Protein AF-A0A8B7B8D6-F1 (afdb_monomer_lite)

Radius of gyration: 48.82 Å; chains: 1; bounding box: 87×39×134 Å

Structure (mmCIF, N/CA/C/O backbone):
data_AF-A0A8B7B8D6-F1
#
_entry.id   AF-A0A8B7B8D6-F1
#
loop_
_atom_site.group_PDB
_atom_site.id
_atom_site.type_symbol
_atom_site.label_atom_id
_atom_site.label_alt_id
_atom_site.label_comp_id
_atom_site.label_asym_id
_atom_site.label_entity_id
_atom_site.label_seq_id
_atom_site.pdbx_PDB_ins_code
_atom_site.Cartn_x
_atom_site.Cartn_y
_atom_site.Cartn_z
_atom_site.occupancy
_atom_site.B_iso_or_equiv
_atom_site.auth_seq_id
_atom_site.auth_comp_id
_atom_site.auth_asym_id
_atom_site.auth_atom_id
_atom_site.pdbx_PDB_model_num
ATOM 1 N N . MET A 1 1 ? -42.929 -0.970 99.838 1.00 72.12 1 MET A N 1
ATOM 2 C CA . MET A 1 1 ? -42.298 -0.016 98.894 1.00 72.12 1 MET A CA 1
ATOM 3 C C . MET A 1 1 ? -41.435 -0.711 97.835 1.00 72.12 1 MET A C 1
ATOM 5 O O . MET A 1 1 ? -41.705 -0.493 96.666 1.00 72.12 1 MET A O 1
ATOM 9 N N . VAL A 1 2 ? -40.500 -1.607 98.189 1.00 82.38 2 VAL A N 1
ATOM 10 C CA . VAL A 1 2 ? -39.576 -2.279 97.233 1.00 82.38 2 VAL A CA 1
ATOM 11 C C . VAL A 1 2 ? -40.267 -3.129 96.143 1.00 82.38 2 VAL A C 1
ATOM 13 O O . VAL A 1 2 ? -39.827 -3.153 94.998 1.00 82.38 2 VAL A O 1
ATOM 16 N N . SER A 1 3 ? -41.376 -3.803 96.463 1.00 85.75 3 SER A N 1
ATOM 17 C CA . SER A 1 3 ? -42.115 -4.638 95.495 1.00 85.75 3 SER A CA 1
ATOM 18 C C . SER A 1 3 ? -42.802 -3.820 94.387 1.00 85.75 3 SER A C 1
ATOM 20 O O . SER A 1 3 ? -42.767 -4.208 93.223 1.00 85.75 3 SER A O 1
ATOM 22 N N . VAL A 1 4 ? -43.354 -2.648 94.720 1.00 88.50 4 VAL A N 1
ATOM 23 C CA . VAL A 1 4 ? -44.045 -1.771 93.756 1.00 88.50 4 VAL A CA 1
ATOM 24 C C . VAL A 1 4 ? -43.051 -1.150 92.774 1.00 88.50 4 VAL A C 1
ATOM 26 O O . VAL A 1 4 ? -43.316 -1.095 91.578 1.00 88.50 4 VAL A O 1
ATOM 29 N N . THR A 1 5 ? -41.873 -0.744 93.251 1.00 88.00 5 THR A N 1
ATOM 30 C CA . THR A 1 5 ? -40.804 -0.221 92.388 1.00 88.00 5 THR A CA 1
ATOM 31 C C . THR A 1 5 ? -40.261 -1.285 91.434 1.00 88.00 5 THR A C 1
ATOM 33 O O . THR A 1 5 ? -39.981 -0.978 90.282 1.00 88.00 5 THR A O 1
ATOM 36 N N . LEU A 1 6 ? -40.174 -2.546 91.871 1.00 90.81 6 LEU A N 1
ATOM 37 C CA . LEU A 1 6 ? -39.782 -3.678 91.023 1.00 90.81 6 LEU A CA 1
ATOM 38 C C . LEU A 1 6 ? -40.797 -3.930 89.900 1.00 90.81 6 LEU A C 1
ATOM 40 O O . LEU A 1 6 ? -40.404 -4.067 88.745 1.00 90.81 6 LEU A O 1
ATOM 44 N N . LEU A 1 7 ? -42.095 -3.924 90.219 1.00 91.56 7 LEU A N 1
ATOM 45 C CA . LEU A 1 7 ? -43.162 -4.082 89.225 1.00 91.56 7 LEU A CA 1
ATOM 46 C C . LEU A 1 7 ? -43.137 -2.962 88.179 1.00 91.56 7 LEU A C 1
ATOM 48 O O . LEU A 1 7 ? -43.226 -3.236 86.984 1.00 91.56 7 LEU A O 1
ATOM 52 N N . LEU A 1 8 ? -42.950 -1.712 88.609 1.00 90.38 8 LEU A N 1
ATOM 53 C CA . LEU A 1 8 ? -42.837 -0.575 87.695 1.00 90.38 8 LEU A CA 1
ATOM 54 C C . LEU A 1 8 ? -41.610 -0.690 86.779 1.00 90.38 8 LEU A C 1
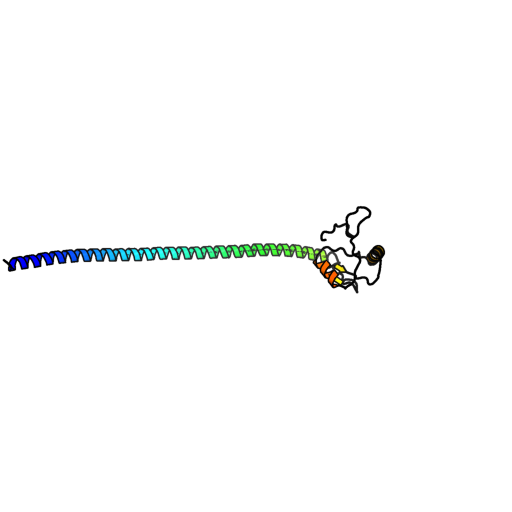ATOM 56 O O . LEU A 1 8 ? -41.734 -0.427 85.588 1.00 90.38 8 LEU A O 1
ATOM 60 N N . MET A 1 9 ? -40.462 -1.141 87.295 1.00 92.00 9 MET A N 1
ATOM 61 C CA . MET A 1 9 ? -39.245 -1.361 86.499 1.00 92.00 9 MET A CA 1
ATOM 62 C C . MET A 1 9 ? -39.409 -2.481 85.463 1.00 92.00 9 MET A C 1
ATOM 64 O O . MET A 1 9 ? -38.916 -2.367 84.344 1.00 92.00 9 MET A O 1
ATOM 68 N N . VAL A 1 10 ? -40.125 -3.557 85.803 1.00 94.56 10 VAL A N 1
ATOM 69 C CA . VAL A 1 10 ? -40.432 -4.640 84.853 1.00 94.56 10 VAL A CA 1
ATOM 70 C C . VAL A 1 10 ? -41.363 -4.142 83.745 1.00 94.56 10 VAL A C 1
ATOM 72 O O . VAL A 1 10 ? -41.124 -4.419 82.570 1.00 94.56 10 VAL A O 1
ATOM 75 N N . ILE A 1 11 ? -42.393 -3.364 84.095 1.00 93.81 11 ILE A N 1
ATOM 76 C CA . ILE A 1 11 ? -43.330 -2.796 83.119 1.00 93.81 11 ILE A CA 1
ATOM 77 C C . ILE A 1 11 ? -42.602 -1.828 82.182 1.00 93.81 11 ILE A C 1
ATOM 79 O O . ILE A 1 11 ? -42.732 -1.951 80.965 1.00 93.81 11 ILE A O 1
ATOM 83 N N . THR A 1 12 ? -41.794 -0.906 82.706 1.00 93.69 12 THR A N 1
ATOM 84 C CA . THR A 1 12 ? -41.048 0.039 81.862 1.00 93.69 12 THR A CA 1
ATOM 85 C C . THR A 1 12 ? -40.055 -0.680 80.956 1.00 93.69 12 THR A C 1
ATOM 87 O O . THR A 1 12 ? -40.014 -0.380 79.764 1.00 93.69 12 THR A O 1
ATOM 90 N N . LEU A 1 13 ? -39.330 -1.683 81.462 1.00 94.88 13 LEU A N 1
ATOM 91 C CA . LEU A 1 13 ? -38.431 -2.503 80.649 1.00 94.88 13 LEU A CA 1
ATOM 92 C C . LEU A 1 13 ? -39.191 -3.241 79.537 1.00 94.88 13 LEU A C 1
ATOM 94 O O . LEU A 1 13 ? -38.730 -3.256 78.400 1.00 94.88 13 LEU A O 1
ATOM 98 N N . SER A 1 14 ? -40.372 -3.793 79.831 1.00 94.81 14 SER A N 1
ATOM 99 C CA . SER A 1 14 ? -41.202 -4.481 78.833 1.00 94.81 14 SER A CA 1
ATOM 100 C C . SER A 1 14 ? -41.692 -3.543 77.723 1.00 94.81 14 SER A C 1
ATOM 102 O O . SER A 1 14 ? -41.630 -3.898 76.547 1.00 94.81 14 SER A O 1
ATOM 104 N N . VAL A 1 15 ? -42.100 -2.316 78.069 1.00 96.00 15 VAL A N 1
ATOM 105 C CA . VAL A 1 15 ? -42.524 -1.295 77.097 1.00 96.00 15 VAL A CA 1
ATOM 106 C C . VAL A 1 15 ? -41.345 -0.846 76.237 1.00 96.00 15 VAL A C 1
ATOM 108 O O . VAL A 1 15 ? -41.489 -0.712 75.022 1.00 96.00 15 VAL A O 1
ATOM 111 N N . VAL A 1 16 ? -40.172 -0.642 76.844 1.00 96.12 16 VAL A N 1
ATOM 112 C CA . VAL A 1 16 ? -38.947 -0.280 76.117 1.00 96.12 16 VAL A CA 1
ATOM 113 C C . VAL A 1 16 ? -38.539 -1.403 75.168 1.00 96.12 16 VAL A C 1
ATOM 115 O O . VAL A 1 16 ? -38.320 -1.135 73.991 1.00 96.12 16 VAL A O 1
ATOM 118 N N . LEU A 1 17 ? -38.511 -2.655 75.632 1.00 95.19 17 LEU A N 1
ATOM 119 C CA . LEU A 1 17 ? -38.207 -3.819 74.797 1.00 95.19 17 LEU A CA 1
ATOM 120 C C . LEU A 1 17 ? -39.190 -3.955 73.634 1.00 95.19 17 LEU A C 1
ATOM 122 O O . LEU A 1 17 ? -38.761 -4.179 72.508 1.00 95.19 17 LEU A O 1
ATOM 126 N N . HIS A 1 18 ? -40.489 -3.760 73.875 1.00 95.94 18 HIS A N 1
ATOM 127 C CA . HIS A 1 18 ? -41.489 -3.805 72.813 1.00 95.94 18 HIS A CA 1
ATOM 128 C C . HIS A 1 18 ? -41.262 -2.705 71.768 1.00 95.94 18 HIS A C 1
ATOM 130 O O . HIS A 1 18 ? -41.312 -2.979 70.572 1.00 95.94 18 HIS A O 1
ATOM 136 N N . LYS A 1 19 ? -40.951 -1.472 72.193 1.00 96.00 19 LYS A N 1
ATOM 137 C CA . LYS A 1 19 ? -40.624 -0.386 71.257 1.00 96.00 19 LYS A CA 1
ATOM 138 C C . LYS A 1 19 ? -39.339 -0.652 70.477 1.00 96.00 19 LYS A C 1
ATOM 140 O O . LYS A 1 19 ? -39.325 -0.421 69.274 1.00 96.00 19 LYS A O 1
ATOM 145 N N . VAL A 1 20 ? -38.289 -1.150 71.132 1.00 95.75 20 VAL A N 1
ATOM 146 C CA . VAL A 1 20 ? -37.038 -1.541 70.461 1.00 95.75 20 VAL A CA 1
ATOM 147 C C . VAL A 1 20 ? -37.319 -2.629 69.429 1.00 95.75 20 VAL A C 1
ATOM 149 O O . VAL A 1 20 ? -36.879 -2.501 68.294 1.00 95.75 20 VAL A O 1
ATOM 152 N N . PHE A 1 21 ? -38.116 -3.641 69.781 1.00 95.88 21 PHE A N 1
ATOM 153 C CA . PHE A 1 21 ? -38.499 -4.716 68.870 1.00 95.88 21 PHE A CA 1
ATOM 154 C C . PHE A 1 21 ? -39.234 -4.188 67.628 1.00 95.88 21 PHE A C 1
ATOM 156 O O . PHE A 1 21 ? -38.820 -4.482 66.508 1.00 95.88 21 PHE A O 1
ATOM 163 N N . GLN A 1 22 ? -40.247 -3.335 67.811 1.00 95.50 22 GLN A N 1
ATOM 164 C CA . GLN A 1 22 ? -40.977 -2.697 66.706 1.00 95.50 22 GLN A CA 1
ATOM 165 C C . GLN A 1 22 ? -40.048 -1.888 65.785 1.00 95.50 22 GLN A C 1
ATOM 167 O O . GLN A 1 22 ? -40.103 -2.032 64.566 1.00 95.50 22 GLN A O 1
ATOM 172 N N . VAL A 1 23 ? -39.141 -1.084 66.360 1.00 96.06 23 VAL A N 1
ATOM 173 C CA . VAL A 1 23 ? -38.151 -0.314 65.585 1.00 96.06 23 VAL A CA 1
ATOM 174 C C . VAL A 1 23 ? -37.203 -1.240 64.817 1.00 96.06 23 VAL A C 1
ATOM 176 O O . VAL A 1 23 ? -36.939 -0.998 63.643 1.00 96.06 23 VAL A O 1
ATOM 179 N N . THR A 1 24 ? -36.715 -2.319 65.439 1.00 92.50 24 THR A N 1
ATOM 180 C CA . THR A 1 24 ? -35.825 -3.277 64.762 1.00 92.50 24 THR A CA 1
ATOM 181 C C . THR A 1 24 ? -36.514 -4.024 63.623 1.00 92.50 24 THR A C 1
ATOM 183 O O . THR A 1 24 ? -35.880 -4.253 62.599 1.00 92.50 24 THR A O 1
ATOM 186 N N . GLN A 1 25 ? -37.800 -4.367 63.758 1.00 96.00 25 GLN A N 1
ATOM 187 C CA . GLN A 1 25 ? -38.561 -4.996 62.676 1.00 96.00 25 GLN A CA 1
ATOM 188 C C . GLN A 1 25 ? -38.768 -4.047 61.493 1.00 96.00 25 GLN A C 1
ATOM 190 O O . GLN A 1 25 ? -38.499 -4.445 60.364 1.00 96.00 25 GLN A O 1
ATOM 195 N N . GLY A 1 26 ? -39.154 -2.790 61.744 1.00 95.31 26 GLY A N 1
ATOM 196 C CA . GLY A 1 26 ? -39.318 -1.798 60.676 1.00 95.31 26 GLY A CA 1
ATOM 197 C C . GLY A 1 26 ? -38.017 -1.531 59.914 1.00 95.31 26 GLY A C 1
ATOM 198 O O . GLY A 1 26 ? -38.005 -1.547 58.687 1.00 95.31 26 GLY A O 1
ATOM 199 N N . LEU A 1 27 ? -36.897 -1.388 60.634 1.00 95.25 27 LEU A N 1
ATOM 200 C CA . LEU A 1 27 ? -35.573 -1.252 60.015 1.00 95.25 27 LEU A CA 1
ATOM 201 C C . LEU A 1 27 ? -35.204 -2.477 59.165 1.00 95.25 27 LEU A C 1
ATOM 203 O O . LEU A 1 27 ? -34.616 -2.327 58.096 1.00 95.25 27 LEU A O 1
ATOM 207 N N . GLN A 1 28 ? -35.555 -3.685 59.614 1.00 96.19 28 GLN A N 1
ATOM 208 C CA . GLN A 1 28 ? -35.284 -4.908 58.860 1.00 96.19 28 GLN A CA 1
ATOM 209 C C . GLN A 1 28 ? -36.100 -4.968 57.559 1.00 96.19 28 GLN A C 1
ATOM 211 O O . GLN A 1 28 ? -35.560 -5.347 56.522 1.00 96.19 28 GLN A O 1
ATOM 216 N N . GLU A 1 29 ? -37.376 -4.566 57.587 1.00 96.69 29 GLU A N 1
ATOM 217 C CA . GLU A 1 29 ? -38.224 -4.497 56.389 1.00 96.69 29 GLU A CA 1
ATOM 218 C C . GLU A 1 29 ? -37.706 -3.472 55.373 1.00 96.69 29 GLU A C 1
ATOM 220 O O . GLU A 1 29 ? -37.624 -3.784 54.185 1.00 96.69 29 GLU A O 1
ATOM 225 N N . GLU A 1 30 ? -37.296 -2.281 55.820 1.00 96.56 30 GLU A N 1
ATOM 226 C CA . GLU A 1 30 ? -36.706 -1.265 54.938 1.00 96.56 30 GLU A CA 1
ATOM 227 C C . GLU A 1 30 ? -35.420 -1.766 54.268 1.00 96.56 30 GLU A C 1
ATOM 229 O O . GLU A 1 30 ? -35.226 -1.553 53.069 1.00 96.56 30 GLU A O 1
ATOM 234 N N . VAL A 1 31 ? -34.560 -2.477 55.008 1.00 96.69 31 VAL A N 1
ATOM 235 C CA . VAL A 1 31 ? -33.325 -3.068 54.468 1.00 96.69 31 VAL A CA 1
ATOM 236 C C . VAL A 1 31 ? -33.628 -4.154 53.433 1.00 96.69 31 VAL A C 1
ATOM 238 O O . VAL A 1 31 ? -32.979 -4.184 52.386 1.00 96.69 31 VAL A O 1
ATOM 241 N N . VAL A 1 32 ? -34.622 -5.015 53.678 1.00 97.06 32 VAL A N 1
ATOM 242 C CA . VAL A 1 32 ? -35.048 -6.045 52.713 1.00 97.06 32 VAL A CA 1
ATOM 243 C C . VAL A 1 32 ? -35.602 -5.400 51.443 1.00 97.06 32 VAL A C 1
ATOM 245 O O . VAL A 1 32 ? -35.150 -5.723 50.346 1.00 97.06 32 VAL A O 1
ATOM 248 N N . GLN A 1 33 ? -36.501 -4.421 51.577 1.00 97.56 33 GLN A N 1
ATOM 249 C CA . GLN A 1 33 ? -37.057 -3.702 50.427 1.00 97.56 33 GLN A CA 1
ATOM 250 C C . GLN A 1 33 ? -35.984 -2.961 49.626 1.00 97.56 33 GLN A C 1
ATOM 252 O O . GLN A 1 33 ? -36.056 -2.885 48.396 1.00 97.56 33 GLN A O 1
ATOM 257 N N . LEU A 1 34 ? -34.993 -2.386 50.310 1.00 96.94 34 LEU A N 1
ATOM 258 C CA . LEU A 1 34 ? -33.869 -1.736 49.652 1.00 96.94 34 LEU A CA 1
ATOM 259 C C . LEU A 1 34 ? -33.018 -2.758 48.886 1.00 96.94 34 LEU A C 1
ATOM 261 O O . LEU A 1 34 ? -32.633 -2.489 47.749 1.00 96.94 34 LEU A O 1
ATOM 265 N N . GLY A 1 35 ? -32.775 -3.933 49.471 1.00 96.62 35 GLY A N 1
ATOM 266 C CA . GLY A 1 35 ? -32.083 -5.045 48.820 1.00 96.62 35 GLY A CA 1
ATOM 267 C C . GLY A 1 35 ? -32.774 -5.495 47.532 1.00 96.62 35 GLY A C 1
ATOM 268 O O . GLY A 1 35 ? -32.126 -5.568 46.488 1.00 96.62 35 GLY A O 1
ATOM 269 N N . ASP A 1 36 ? -34.090 -5.700 47.575 1.00 97.56 36 ASP A N 1
ATOM 270 C CA . ASP A 1 36 ? -34.875 -6.123 46.409 1.00 97.56 36 ASP A CA 1
ATOM 271 C C . ASP A 1 36 ? -34.835 -5.084 45.280 1.00 97.56 36 ASP A C 1
ATOM 273 O O . ASP A 1 36 ? -34.595 -5.430 44.121 1.00 97.56 36 ASP A O 1
ATOM 277 N N . LYS A 1 37 ? -34.973 -3.791 45.612 1.00 97.56 37 LYS A N 1
ATOM 278 C CA . LYS A 1 37 ? -34.847 -2.693 44.636 1.00 97.56 37 LYS A CA 1
ATOM 279 C C . LYS A 1 37 ? -33.472 -2.668 43.971 1.00 97.56 37 LYS A C 1
ATOM 281 O O . LYS A 1 37 ? -33.378 -2.432 42.768 1.00 97.56 37 LYS A O 1
ATOM 286 N N . VAL A 1 38 ? -32.407 -2.906 44.740 1.00 97.88 38 VAL A N 1
ATOM 287 C CA . VAL A 1 38 ? -31.035 -2.948 44.215 1.00 97.88 38 VAL A CA 1
ATOM 288 C C . VAL A 1 38 ? -30.839 -4.154 43.296 1.00 97.88 38 VAL A C 1
ATOM 290 O O . VAL A 1 38 ? -30.275 -4.001 42.215 1.00 97.88 38 VAL A O 1
ATOM 293 N N . ILE A 1 39 ? -31.324 -5.337 43.681 1.00 97.75 39 ILE A N 1
ATOM 294 C CA . ILE A 1 39 ? -31.228 -6.555 42.861 1.00 97.75 39 ILE A CA 1
ATOM 295 C C . ILE A 1 39 ? -31.983 -6.378 41.543 1.00 97.75 39 ILE A C 1
ATOM 297 O O . ILE A 1 39 ? -31.446 -6.701 40.483 1.00 97.75 39 ILE A O 1
ATOM 301 N N . GLN A 1 40 ? -33.196 -5.829 41.600 1.00 97.50 40 GLN A N 1
ATOM 302 C CA . GLN A 1 40 ? -33.998 -5.563 40.413 1.00 97.50 40 GLN A CA 1
ATOM 303 C C . GLN A 1 40 ? 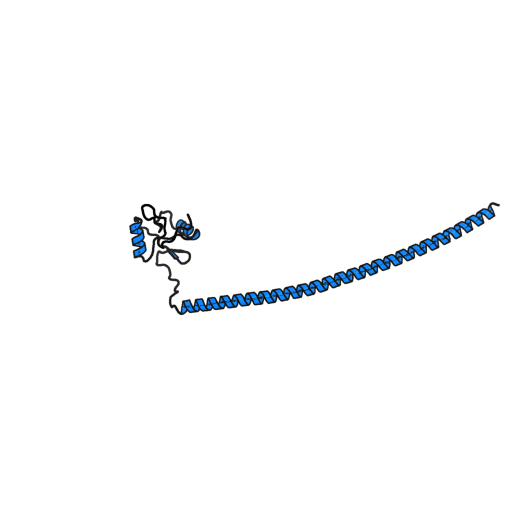-33.306 -4.551 39.493 1.00 97.50 40 GLN A C 1
ATOM 305 O O . GLN A 1 40 ? -33.092 -4.847 38.320 1.00 97.50 40 GLN A O 1
ATOM 310 N N . GLY A 1 41 ? -32.838 -3.423 40.037 1.00 97.50 41 GLY A N 1
ATOM 311 C CA . GLY A 1 41 ? -32.114 -2.417 39.257 1.00 97.50 41 GLY A CA 1
ATOM 312 C C . GLY A 1 41 ? -30.822 -2.948 38.623 1.00 97.50 41 GLY A C 1
ATOM 313 O O . GLY A 1 41 ? -30.499 -2.603 37.488 1.00 97.50 41 GLY A O 1
ATOM 314 N N . LEU A 1 42 ? -30.095 -3.833 39.315 1.00 97.31 42 LEU A N 1
ATOM 315 C CA . LEU A 1 42 ? -28.927 -4.524 38.756 1.00 97.31 42 LEU A CA 1
ATOM 316 C C . LEU A 1 42 ? -29.310 -5.494 37.629 1.00 97.31 42 LEU A C 1
ATOM 318 O O . LEU A 1 42 ? -28.563 -5.620 36.657 1.00 97.31 42 LEU A O 1
ATOM 322 N N . GLY A 1 43 ? -30.449 -6.177 37.753 1.00 97.94 43 GLY A N 1
ATOM 323 C CA . GLY A 1 43 ? -30.999 -7.049 36.716 1.00 97.94 43 GLY A CA 1
ATOM 324 C C . GLY A 1 43 ? -31.350 -6.278 35.447 1.00 97.94 43 GLY A C 1
ATOM 325 O O . GLY A 1 43 ? -30.894 -6.649 34.364 1.00 97.94 43 GLY A O 1
ATOM 326 N N . ASP A 1 44 ? -32.071 -5.171 35.602 1.00 97.19 44 ASP A N 1
ATOM 327 C CA . ASP A 1 44 ? -32.491 -4.300 34.503 1.00 97.19 44 ASP A CA 1
ATOM 328 C C . ASP A 1 44 ? -31.272 -3.694 33.789 1.00 97.19 44 ASP A C 1
ATOM 330 O O . ASP A 1 44 ? -31.112 -3.835 32.577 1.00 97.19 44 ASP A O 1
ATOM 334 N N . ALA A 1 45 ? -30.321 -3.133 34.546 1.00 96.69 45 ALA A N 1
ATOM 335 C CA . ALA A 1 45 ? -29.094 -2.567 33.982 1.00 96.69 45 ALA A CA 1
ATOM 336 C C . ALA A 1 45 ? -28.237 -3.616 33.248 1.00 96.69 45 ALA A C 1
ATOM 338 O O . ALA A 1 45 ? -27.609 -3.326 32.224 1.00 96.69 45 ALA A O 1
ATOM 339 N N . LYS A 1 46 ? -28.195 -4.854 33.758 1.00 97.56 46 LYS A N 1
ATOM 340 C CA . LYS A 1 46 ? -27.502 -5.960 33.091 1.00 97.56 46 LYS A CA 1
ATOM 341 C C . LYS A 1 46 ? -28.197 -6.340 31.784 1.00 97.56 46 LYS A C 1
ATOM 343 O O . LYS A 1 46 ? -27.500 -6.556 30.792 1.00 97.56 46 LYS A O 1
ATOM 348 N N . HIS A 1 47 ? -29.527 -6.406 31.781 1.00 97.75 47 HIS A N 1
ATOM 349 C CA . HIS A 1 47 ? -30.316 -6.705 30.590 1.00 97.75 47 HIS A CA 1
ATOM 350 C C . HIS A 1 47 ? -30.084 -5.664 29.492 1.00 97.75 47 HIS A C 1
ATOM 352 O O . HIS A 1 47 ? -29.747 -6.037 28.370 1.00 97.75 47 HIS A O 1
ATOM 358 N N . ASP A 1 48 ? -30.144 -4.375 29.829 1.00 97.44 48 ASP A N 1
ATOM 359 C CA . ASP A 1 48 ? -29.883 -3.284 28.885 1.00 97.44 48 ASP A CA 1
ATOM 360 C C . ASP A 1 48 ? -28.468 -3.360 28.300 1.00 97.44 48 ASP A C 1
ATOM 362 O O . ASP A 1 48 ? -28.271 -3.250 27.088 1.00 97.44 48 ASP A O 1
ATOM 366 N N . ARG A 1 49 ? -27.462 -3.623 29.144 1.00 96.81 49 ARG A N 1
ATOM 367 C CA . ARG A 1 49 ? -26.071 -3.806 28.703 1.00 96.81 49 ARG A CA 1
ATOM 368 C C . ARG A 1 49 ? -25.943 -4.978 27.734 1.00 96.81 49 ARG A C 1
ATOM 370 O O . ARG A 1 49 ? -25.245 -4.864 26.724 1.00 96.81 49 ARG A O 1
ATOM 377 N N . ASP A 1 50 ? -26.581 -6.103 28.041 1.00 97.69 50 ASP A N 1
ATOM 378 C CA . ASP A 1 50 ? -26.545 -7.304 27.205 1.00 97.69 50 ASP A CA 1
ATOM 379 C C . ASP A 1 50 ? -27.292 -7.079 25.875 1.00 97.69 50 ASP A C 1
ATOM 381 O O . ASP A 1 50 ? -26.796 -7.482 24.820 1.00 97.69 50 ASP A O 1
ATOM 385 N N . PHE A 1 51 ? -28.412 -6.352 25.899 1.00 97.56 51 PHE A N 1
ATOM 386 C CA . PHE A 1 51 ? -29.163 -5.958 24.708 1.00 97.56 51 PHE A CA 1
ATOM 387 C C . PHE A 1 51 ? -28.342 -5.045 23.789 1.00 97.56 51 PHE A C 1
ATOM 389 O O . PHE A 1 51 ? -28.158 -5.359 22.610 1.00 97.56 51 PHE A O 1
ATOM 396 N N . ILE A 1 52 ? -27.778 -3.960 24.332 1.00 97.81 52 ILE A N 1
ATOM 397 C CA . ILE A 1 52 ? -26.939 -3.014 23.580 1.00 97.81 52 ILE A CA 1
ATOM 398 C C . ILE A 1 52 ? -25.729 -3.734 22.976 1.00 97.81 52 ILE A C 1
ATOM 400 O O . ILE A 1 52 ? -25.401 -3.526 21.808 1.00 97.81 52 ILE A O 1
ATOM 404 N N . ARG A 1 53 ? -25.079 -4.621 23.741 1.00 96.56 53 ARG A N 1
ATOM 405 C CA . ARG A 1 53 ? -23.960 -5.437 23.248 1.00 96.56 53 ARG A CA 1
ATOM 406 C C . ARG A 1 53 ? -24.383 -6.329 22.079 1.00 96.56 53 ARG A C 1
ATOM 408 O O . ARG A 1 53 ? -23.639 -6.428 21.105 1.00 96.56 53 ARG A O 1
ATOM 415 N N . GLY A 1 54 ? -25.542 -6.976 22.177 1.00 96.75 54 GLY A N 1
ATOM 416 C CA . GLY A 1 54 ? -26.069 -7.835 21.119 1.00 96.75 54 GLY A CA 1
ATOM 417 C C . GLY A 1 54 ? -26.357 -7.065 19.832 1.00 96.75 54 GLY A C 1
ATOM 418 O O . GLY A 1 54 ? -25.962 -7.502 18.751 1.00 96.75 54 GLY A O 1
ATOM 419 N N . GLU A 1 55 ? -26.984 -5.893 19.937 1.00 96.62 55 GLU A N 1
ATOM 420 C CA . GLU A 1 55 ? -27.270 -5.066 18.762 1.00 96.62 55 GLU A CA 1
ATOM 421 C C . GLU A 1 55 ? -25.993 -4.494 18.144 1.00 96.62 55 GLU A C 1
ATOM 423 O O . GLU A 1 55 ? -25.826 -4.543 16.926 1.00 96.62 55 GLU A O 1
ATOM 428 N N . MET A 1 56 ? -25.039 -4.049 18.967 1.00 96.31 56 MET A N 1
ATOM 429 C CA . MET A 1 56 ? -23.724 -3.618 18.492 1.00 96.31 56 MET A CA 1
ATOM 430 C C . MET A 1 56 ? -23.024 -4.723 17.692 1.00 96.31 56 MET A C 1
ATOM 432 O O . MET A 1 56 ? -22.474 -4.445 16.628 1.00 96.31 56 MET A O 1
ATOM 436 N N . PHE A 1 57 ? -23.072 -5.971 18.166 1.00 95.81 57 PHE A N 1
ATOM 437 C CA . PHE A 1 57 ? -22.476 -7.103 17.459 1.00 95.81 57 PHE A CA 1
ATOM 438 C C . PHE A 1 57 ? -23.151 -7.350 16.103 1.00 95.81 57 PHE A C 1
ATOM 440 O O . PHE A 1 57 ? -22.460 -7.427 15.091 1.00 95.81 57 PHE A O 1
ATOM 447 N N . ARG A 1 58 ? -24.492 -7.360 16.044 1.00 94.19 58 ARG A N 1
ATOM 448 C CA . ARG A 1 58 ? -25.229 -7.509 14.772 1.00 94.19 58 ARG A CA 1
ATOM 449 C C . ARG A 1 58 ? -24.943 -6.388 13.777 1.00 94.19 58 ARG A C 1
ATOM 451 O O . ARG A 1 58 ? -24.907 -6.622 12.572 1.00 94.19 58 ARG A O 1
ATOM 458 N N . GLN A 1 59 ? -24.813 -5.154 14.258 1.00 95.44 59 GLN A N 1
ATOM 459 C CA . GLN A 1 59 ? -24.492 -4.009 13.406 1.00 95.44 59 GLN A CA 1
ATOM 460 C C . GLN A 1 59 ? -23.052 -4.113 12.892 1.00 95.44 59 GLN A C 1
ATOM 462 O O . GLN A 1 59 ? -22.810 -3.894 11.708 1.00 95.44 59 GLN A O 1
ATOM 467 N N . MET A 1 60 ? -22.104 -4.497 13.752 1.00 92.69 60 MET A N 1
ATOM 468 C CA . MET A 1 60 ? -20.705 -4.699 13.374 1.00 92.69 60 MET A CA 1
ATOM 469 C C . MET A 1 60 ? -20.551 -5.809 12.330 1.00 92.69 60 MET A C 1
ATOM 471 O O . MET A 1 60 ? -19.842 -5.608 11.349 1.00 92.69 60 MET A O 1
ATOM 475 N N . GLU A 1 61 ? -21.251 -6.931 12.499 1.00 92.06 61 GLU A N 1
ATOM 476 C CA . GLU A 1 61 ? -21.271 -8.034 11.534 1.00 92.06 61 GLU A CA 1
ATOM 477 C C . GLU A 1 61 ? -21.781 -7.563 10.164 1.00 92.06 61 GLU A C 1
ATOM 479 O O . GLU A 1 61 ? -21.069 -7.704 9.172 1.00 92.06 61 GLU A O 1
ATOM 484 N N . ARG A 1 62 ? -22.922 -6.857 10.114 1.00 92.19 62 ARG A N 1
ATOM 485 C CA . ARG A 1 62 ? -23.454 -6.268 8.868 1.00 92.19 62 ARG A CA 1
ATOM 486 C C . ARG A 1 62 ? -22.498 -5.270 8.211 1.00 92.19 62 ARG A C 1
ATOM 488 O O . ARG A 1 62 ? -22.361 -5.255 6.989 1.00 92.19 62 ARG A O 1
ATOM 495 N N . VAL A 1 63 ? -21.834 -4.426 9.003 1.00 92.81 63 VAL A N 1
ATOM 496 C CA . VAL A 1 63 ? -20.831 -3.476 8.492 1.00 92.81 63 VAL A CA 1
ATOM 497 C C . VAL A 1 63 ? -19.623 -4.217 7.926 1.00 92.81 63 VAL A C 1
ATOM 499 O O . VAL A 1 63 ? -19.104 -3.821 6.883 1.00 92.81 63 VAL A O 1
ATOM 502 N N . GLN A 1 64 ? -19.166 -5.275 8.596 1.00 92.56 64 GLN A N 1
ATOM 503 C CA . GLN A 1 64 ? -18.024 -6.057 8.146 1.00 92.56 64 GLN A CA 1
ATOM 504 C C . GLN A 1 64 ? -18.344 -6.821 6.863 1.00 92.56 64 GLN A C 1
ATOM 506 O O . GLN A 1 64 ? -17.588 -6.704 5.904 1.00 92.56 64 GLN A O 1
ATOM 511 N N . GLU A 1 65 ? -19.479 -7.517 6.800 1.00 88.94 65 GLU A N 1
ATOM 512 C CA . GLU A 1 65 ? -19.942 -8.189 5.583 1.00 88.94 65 GLU A CA 1
ATOM 513 C C . GLU A 1 65 ? -20.075 -7.204 4.418 1.00 88.94 65 GLU A C 1
ATOM 515 O O . GLU A 1 65 ? -19.509 -7.436 3.352 1.00 88.94 65 GLU A O 1
ATOM 520 N N . GLY A 1 66 ? -20.732 -6.058 4.629 1.00 89.94 66 GLY A N 1
ATOM 521 C CA . GLY A 1 66 ? -20.889 -5.036 3.592 1.00 89.94 66 GLY A CA 1
ATOM 522 C C . GLY A 1 66 ? -19.553 -4.490 3.082 1.00 89.94 66 GLY A C 1
ATOM 523 O O . GLY A 1 66 ? -19.346 -4.392 1.874 1.00 89.94 66 GLY A O 1
ATOM 524 N N . LYS A 1 67 ? -18.609 -4.192 3.984 1.00 92.94 67 LYS A N 1
ATOM 525 C CA . LYS A 1 67 ? -17.261 -3.730 3.613 1.00 92.94 67 LYS A CA 1
ATOM 526 C C . LYS A 1 67 ? -16.459 -4.797 2.877 1.00 92.94 67 LYS A C 1
ATOM 528 O O . LYS A 1 67 ? -15.751 -4.463 1.934 1.00 92.94 67 LYS A O 1
ATOM 533 N N . VAL A 1 68 ? -16.557 -6.058 3.296 1.00 93.94 68 VAL A N 1
ATOM 534 C CA . VAL A 1 68 ? -15.871 -7.180 2.644 1.00 93.94 68 VAL A CA 1
ATOM 535 C C . VAL A 1 68 ? -16.423 -7.385 1.236 1.00 93.94 68 VAL A C 1
ATOM 537 O O . VAL A 1 68 ? -15.647 -7.445 0.288 1.00 93.94 68 VAL A O 1
ATOM 540 N N . VAL A 1 69 ? -17.748 -7.429 1.076 1.00 93.56 69 VAL A N 1
ATOM 541 C CA . VAL A 1 69 ? -18.398 -7.577 -0.236 1.00 93.56 69 VAL A CA 1
ATOM 542 C C . VAL A 1 69 ? -18.035 -6.416 -1.163 1.00 93.56 69 VAL A C 1
ATOM 544 O O . VAL A 1 69 ? -17.654 -6.655 -2.309 1.00 93.56 69 VAL A O 1
ATOM 547 N N . GLN A 1 70 ? -18.082 -5.178 -0.663 1.00 92.81 70 GLN A N 1
ATOM 548 C CA . GLN A 1 70 ? -17.696 -3.996 -1.432 1.00 92.81 70 GLN A CA 1
ATOM 549 C C . GLN A 1 70 ? -16.214 -4.036 -1.822 1.00 92.81 70 GLN A C 1
ATOM 551 O O . GLN A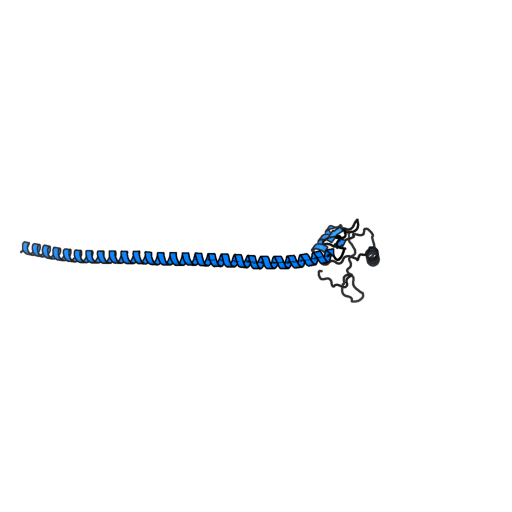 1 70 ? -15.883 -3.865 -2.990 1.00 92.81 70 GLN A O 1
ATOM 556 N N . GLY A 1 71 ? -15.327 -4.350 -0.875 1.00 93.25 71 GLY A N 1
ATOM 557 C CA . GLY A 1 71 ? -13.894 -4.469 -1.137 1.00 93.25 71 GLY A CA 1
ATOM 558 C C . GLY A 1 71 ? -13.570 -5.559 -2.162 1.00 93.25 71 GLY A C 1
ATOM 559 O O . GLY A 1 71 ? -12.714 -5.354 -3.020 1.00 93.25 71 GLY A O 1
ATOM 560 N N . LEU A 1 72 ? -14.282 -6.693 -2.136 1.00 93.38 72 LEU A N 1
ATOM 561 C CA . LEU A 1 72 ? -14.152 -7.730 -3.163 1.00 93.38 72 LEU A CA 1
ATOM 562 C C . LEU A 1 72 ? -14.647 -7.260 -4.536 1.00 93.38 72 LEU A C 1
ATOM 564 O O . LEU A 1 72 ? -14.031 -7.609 -5.544 1.00 93.38 72 LEU A O 1
ATOM 568 N N . ALA A 1 73 ? -15.744 -6.503 -4.599 1.00 93.00 73 ALA A N 1
ATOM 569 C CA . ALA A 1 73 ? -16.252 -5.948 -5.851 1.00 93.00 73 ALA A CA 1
ATOM 570 C C . ALA A 1 73 ? -15.267 -4.931 -6.452 1.00 93.00 73 ALA A C 1
ATOM 572 O O . ALA A 1 73 ? -14.930 -5.035 -7.633 1.00 93.00 73 ALA A O 1
ATOM 573 N N . ASP A 1 74 ? -14.737 -4.025 -5.628 1.00 93.38 74 ASP A N 1
ATOM 574 C CA . ASP A 1 74 ? -13.752 -3.019 -6.031 1.00 93.38 74 ASP A CA 1
ATOM 575 C C . ASP A 1 74 ? -12.440 -3.678 -6.497 1.00 93.38 74 ASP A C 1
ATOM 577 O O . ASP A 1 74 ? -11.878 -3.299 -7.530 1.00 93.38 74 ASP A O 1
ATOM 581 N N . ALA A 1 75 ? -11.970 -4.710 -5.783 1.00 93.12 75 ALA A N 1
ATOM 582 C CA . ALA A 1 75 ? -10.779 -5.476 -6.153 1.00 93.12 75 ALA A CA 1
ATOM 583 C C . ALA A 1 75 ? -10.975 -6.266 -7.457 1.00 93.12 75 ALA A C 1
ATOM 585 O O . ALA A 1 75 ? -10.088 -6.281 -8.311 1.00 93.12 75 ALA A O 1
ATOM 586 N N . ARG A 1 76 ? -12.147 -6.890 -7.644 1.00 93.38 76 ARG A N 1
ATOM 587 C CA . ARG A 1 76 ? -12.490 -7.591 -8.889 1.00 93.38 76 ARG A CA 1
ATOM 588 C C . ARG A 1 76 ? -12.525 -6.626 -10.071 1.00 93.38 76 ARG A C 1
ATOM 590 O O . ARG A 1 76 ? -11.964 -6.941 -11.114 1.00 93.38 76 ARG A O 1
ATOM 597 N N . HIS A 1 77 ? -13.112 -5.443 -9.895 1.00 92.88 77 HIS A N 1
ATOM 598 C CA . HIS A 1 77 ? -13.146 -4.424 -10.940 1.00 92.88 77 HIS A CA 1
ATOM 599 C C . HIS A 1 77 ? -11.736 -3.998 -11.375 1.00 92.88 77 HIS A C 1
ATOM 601 O O . HIS A 1 77 ? -11.441 -3.976 -12.568 1.00 92.88 77 HIS A O 1
ATOM 607 N N . HIS A 1 78 ? -10.834 -3.745 -10.419 1.00 93.69 78 HIS A N 1
ATOM 608 C CA . HIS A 1 78 ? -9.430 -3.449 -10.726 1.00 93.69 78 HIS A CA 1
ATOM 609 C C . HIS A 1 78 ? -8.740 -4.604 -11.462 1.00 93.69 78 HIS A C 1
ATOM 611 O O . HIS A 1 78 ? -8.005 -4.372 -12.422 1.00 93.69 78 HIS A O 1
ATOM 617 N N . GLN A 1 79 ? -8.991 -5.849 -11.050 1.00 93.94 79 GLN A N 1
ATOM 618 C CA . GLN A 1 79 ? -8.432 -7.024 -11.716 1.00 93.94 79 GLN A CA 1
ATOM 619 C C . GLN A 1 79 ? -8.896 -7.134 -13.177 1.00 93.94 79 GLN A C 1
ATOM 621 O O . GLN A 1 79 ? -8.091 -7.475 -14.044 1.00 93.94 79 GLN A O 1
ATOM 626 N N . ASP A 1 80 ? -10.164 -6.837 -13.461 1.00 94.44 80 ASP A N 1
ATOM 627 C CA . ASP A 1 80 ? -10.717 -6.887 -14.817 1.00 94.44 80 ASP A CA 1
ATOM 628 C C . ASP A 1 80 ? -10.148 -5.775 -15.715 1.00 94.44 80 ASP A C 1
ATOM 630 O O . ASP A 1 80 ? -9.855 -6.031 -16.885 1.00 94.44 80 ASP A O 1
ATOM 634 N N . LEU A 1 81 ? -9.912 -4.574 -15.167 1.00 93.44 81 LEU A N 1
ATOM 635 C CA . LEU A 1 81 ? -9.240 -3.480 -15.880 1.00 93.44 81 LEU A CA 1
ATOM 636 C C . LEU A 1 81 ? -7.813 -3.869 -16.285 1.00 93.44 81 LEU A C 1
ATOM 638 O O . LEU A 1 81 ? -7.475 -3.815 -17.468 1.00 93.44 81 LEU A O 1
ATOM 642 N N . ILE A 1 82 ? -7.008 -4.337 -15.325 1.00 94.19 82 ILE A N 1
ATOM 643 C CA . ILE A 1 82 ? -5.625 -4.768 -15.576 1.00 94.19 82 ILE A CA 1
ATOM 644 C C . ILE A 1 82 ? -5.599 -5.929 -16.570 1.00 94.19 82 ILE A C 1
ATOM 646 O O . ILE A 1 82 ? -4.787 -5.941 -17.491 1.00 94.19 82 ILE A O 1
ATOM 650 N N . ARG A 1 83 ? -6.509 -6.902 -16.432 1.00 94.06 83 ARG A N 1
ATOM 651 C CA . ARG A 1 83 ? -6.632 -8.013 -17.385 1.00 94.06 83 ARG A CA 1
ATOM 652 C C . ARG A 1 83 ? -6.941 -7.509 -18.794 1.00 94.06 83 ARG A C 1
ATOM 654 O O . ARG A 1 83 ? -6.374 -8.032 -19.747 1.00 94.06 83 ARG A O 1
ATOM 661 N N . GLY A 1 84 ? -7.819 -6.516 -18.929 1.00 91.44 84 GLY A N 1
ATOM 662 C CA . GLY A 1 84 ? -8.163 -5.912 -20.215 1.00 91.44 84 GLY A CA 1
ATOM 663 C C . GLY A 1 84 ? -6.983 -5.188 -20.864 1.00 91.44 84 GLY A C 1
ATOM 664 O O . GLY A 1 84 ? -6.732 -5.372 -22.054 1.00 91.44 84 GLY A O 1
ATOM 665 N N . GLU A 1 85 ? -6.224 -4.408 -20.093 1.00 91.31 85 GLU A N 1
ATOM 666 C CA . GLU A 1 85 ? -5.000 -3.757 -20.579 1.00 91.31 85 GLU A CA 1
ATOM 667 C C . GLU A 1 85 ? -3.920 -4.773 -20.945 1.00 91.31 85 GLU A C 1
ATOM 669 O O . GLU A 1 85 ? -3.333 -4.688 -22.021 1.00 91.31 85 GLU A O 1
ATOM 674 N N . MET A 1 86 ? -3.711 -5.782 -20.101 1.00 90.88 86 MET A N 1
ATOM 675 C CA . MET A 1 86 ? -2.764 -6.862 -20.356 1.00 90.88 86 MET A CA 1
ATOM 676 C C . MET A 1 86 ? -3.132 -7.646 -21.615 1.00 90.88 86 MET A C 1
ATOM 678 O O . MET A 1 86 ? -2.254 -7.957 -22.412 1.00 90.88 86 MET A O 1
ATOM 682 N N . PHE A 1 87 ? -4.418 -7.920 -21.841 1.00 88.69 87 PHE A N 1
ATOM 683 C CA . PHE A 1 87 ? -4.882 -8.567 -23.065 1.00 88.69 87 PHE A CA 1
ATOM 684 C C . PHE A 1 87 ? -4.594 -7.708 -24.302 1.00 88.69 87 PHE A C 1
ATOM 686 O O . PHE A 1 87 ? -4.016 -8.210 -25.260 1.00 88.69 87 PHE A O 1
ATOM 693 N N . ARG A 1 88 ? -4.880 -6.398 -24.253 1.00 87.31 88 ARG A N 1
ATOM 694 C CA . ARG A 1 88 ? -4.553 -5.465 -25.349 1.00 87.31 88 ARG A CA 1
ATOM 695 C C . ARG A 1 88 ? -3.055 -5.377 -25.624 1.00 87.31 88 ARG A C 1
ATOM 697 O O . ARG A 1 88 ? -2.651 -5.331 -26.781 1.00 87.31 88 ARG A O 1
ATOM 704 N N . LEU A 1 89 ? -2.232 -5.351 -24.577 1.00 82.25 89 LEU A N 1
ATOM 705 C CA . LEU A 1 89 ? -0.776 -5.349 -24.711 1.00 82.25 89 LEU A CA 1
ATOM 706 C C . LEU A 1 89 ? -0.277 -6.665 -25.316 1.00 82.25 89 LEU A C 1
ATOM 708 O O . LEU A 1 89 ? 0.552 -6.632 -26.219 1.00 82.25 89 LEU A O 1
ATOM 712 N N . MET A 1 90 ? -0.810 -7.811 -24.886 1.00 81.12 90 MET A N 1
ATOM 713 C CA . MET A 1 90 ? -0.460 -9.116 -25.460 1.00 81.12 90 MET A CA 1
ATOM 714 C C . MET A 1 90 ? -0.877 -9.230 -26.932 1.00 81.12 90 MET A C 1
ATOM 716 O O . MET 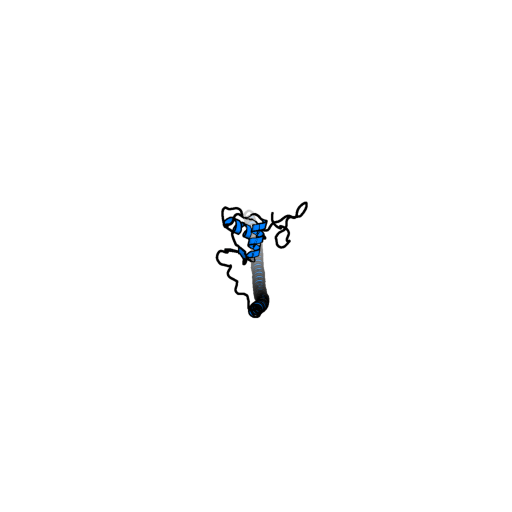A 1 90 ? -0.090 -9.700 -27.751 1.00 81.12 90 MET A O 1
ATOM 720 N N . GLU A 1 91 ? -2.066 -8.748 -27.295 1.00 79.38 91 GLU A N 1
ATOM 721 C CA . GLU A 1 91 ? -2.506 -8.689 -28.692 1.00 79.38 91 GLU A CA 1
ATOM 722 C C . GLU A 1 91 ? -1.622 -7.761 -29.531 1.00 79.38 91 GLU A C 1
ATOM 724 O O . GLU A 1 91 ? -1.244 -8.127 -30.640 1.00 79.38 91 GLU A O 1
ATOM 729 N N . ALA A 1 92 ? -1.232 -6.595 -29.007 1.00 71.00 92 ALA A N 1
ATOM 730 C CA . ALA A 1 92 ? -0.318 -5.681 -29.691 1.00 71.00 92 ALA A CA 1
ATOM 731 C C . ALA A 1 92 ? 1.076 -6.301 -29.900 1.00 71.00 92 ALA A C 1
ATOM 733 O O . ALA A 1 92 ? 1.668 -6.152 -30.970 1.00 71.00 92 ALA A O 1
ATOM 734 N N . VAL A 1 93 ? 1.572 -7.048 -28.911 1.00 69.56 93 VAL A N 1
ATOM 735 C CA . VAL A 1 93 ? 2.827 -7.808 -28.992 1.00 69.56 93 VAL A CA 1
ATOM 736 C C . VAL A 1 93 ? 2.747 -8.930 -30.036 1.00 69.56 93 VAL A C 1
ATOM 738 O O . VAL A 1 93 ? 3.731 -9.207 -30.716 1.00 69.56 93 VAL A O 1
ATOM 741 N N . GLN A 1 94 ? 1.584 -9.564 -30.202 1.00 66.38 94 GLN A N 1
ATOM 742 C CA . GLN A 1 94 ? 1.403 -10.676 -31.138 1.00 66.38 94 GLN A CA 1
ATOM 743 C C . GLN A 1 94 ? 1.057 -10.215 -32.566 1.00 66.38 94 GLN A C 1
ATOM 745 O O . GLN A 1 94 ? 1.468 -10.851 -33.537 1.00 66.38 94 GLN A O 1
ATOM 750 N N . ALA A 1 95 ? 0.350 -9.090 -32.710 1.00 67.81 95 ALA A N 1
ATOM 751 C CA . ALA A 1 95 ? 0.072 -8.438 -33.991 1.00 67.81 95 ALA A CA 1
ATOM 752 C C . ALA A 1 95 ? 1.323 -7.762 -34.579 1.00 67.81 95 ALA A C 1
ATOM 754 O O . ALA A 1 95 ? 1.472 -7.680 -35.799 1.00 67.81 95 ALA A O 1
ATOM 755 N N . GLY A 1 9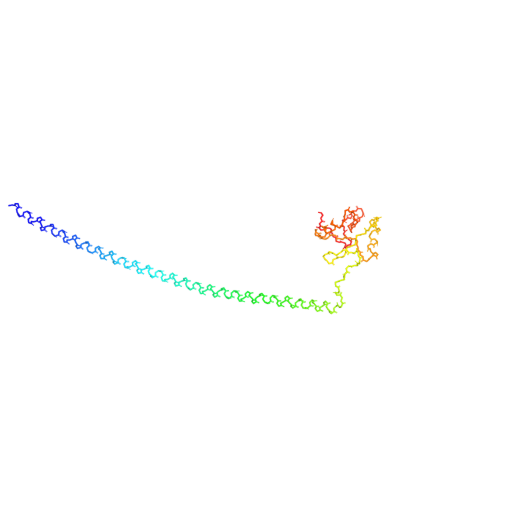6 ? 2.254 -7.328 -33.725 1.00 55.38 96 GLY A N 1
ATOM 756 C CA . GLY A 1 96 ? 3.614 -6.964 -34.102 1.00 55.38 96 GLY A CA 1
ATOM 757 C C . GLY A 1 96 ? 4.535 -8.175 -34.018 1.00 55.38 96 GLY A C 1
ATOM 758 O O . GLY A 1 96 ? 5.293 -8.288 -33.067 1.00 55.38 96 GLY A O 1
ATOM 759 N N . ASN A 1 97 ? 4.466 -9.091 -34.987 1.00 60.34 97 ASN A N 1
ATOM 760 C CA . ASN A 1 97 ? 5.330 -10.274 -35.087 1.00 60.34 97 ASN A CA 1
ATOM 761 C C . ASN A 1 97 ? 6.811 -9.931 -34.770 1.00 60.34 97 ASN A C 1
ATOM 763 O O . ASN A 1 97 ? 7.512 -9.413 -35.640 1.00 60.34 97 ASN A O 1
ATOM 767 N N . GLY A 1 98 ? 7.285 -10.147 -33.530 1.00 57.75 98 GLY A N 1
ATOM 768 C CA . GLY A 1 98 ? 8.618 -9.648 -33.167 1.00 57.75 98 GLY A CA 1
ATOM 769 C C . GLY A 1 98 ? 9.125 -9.722 -31.726 1.00 57.75 98 GLY A C 1
ATOM 770 O O . GLY A 1 98 ? 10.314 -9.474 -31.547 1.00 57.75 98 GLY A O 1
ATOM 771 N N . SER A 1 99 ? 8.353 -10.093 -30.700 1.00 60.22 99 SER A N 1
ATOM 772 C CA . SER A 1 99 ? 8.955 -10.337 -29.375 1.00 60.22 99 SER A CA 1
ATOM 773 C C . SER A 1 99 ? 9.334 -11.808 -29.187 1.00 60.22 99 SER A C 1
ATOM 775 O O . SER A 1 99 ? 8.960 -12.460 -28.212 1.00 60.22 99 SER A O 1
ATOM 777 N N . THR A 1 100 ? 10.170 -12.336 -30.082 1.00 52.28 100 THR A N 1
ATOM 778 C CA . THR A 1 100 ? 11.242 -13.174 -29.544 1.00 52.28 100 THR A CA 1
ATOM 779 C C . THR A 1 100 ? 11.961 -12.266 -28.559 1.00 52.28 100 THR A C 1
ATOM 781 O O . THR A 1 100 ? 12.496 -11.242 -28.985 1.00 52.28 100 THR A O 1
ATOM 784 N N . CYS A 1 101 ? 11.925 -12.567 -27.261 1.00 59.19 101 CYS A N 1
ATOM 785 C CA . CYS A 1 101 ? 12.956 -12.068 -26.362 1.00 59.19 101 CYS A CA 1
ATOM 786 C C . CYS A 1 101 ? 14.262 -12.482 -27.047 1.00 59.19 101 CYS A C 1
ATOM 788 O O . CYS A 1 101 ? 14.555 -13.677 -27.115 1.00 59.19 101 CYS A O 1
ATOM 790 N N . LYS A 1 102 ? 14.896 -11.555 -27.781 1.00 66.62 102 LYS A N 1
ATOM 791 C CA . LYS A 1 102 ? 16.038 -11.896 -28.621 1.00 66.62 102 LYS A CA 1
ATOM 792 C C . LYS A 1 102 ? 17.092 -12.327 -27.628 1.00 66.62 102 LYS A C 1
ATOM 794 O O . LYS A 1 102 ? 17.540 -11.511 -26.829 1.00 66.62 102 LYS A O 1
ATOM 799 N N . ALA A 1 103 ? 17.404 -13.619 -27.632 1.00 79.06 103 ALA A N 1
ATOM 800 C CA . ALA A 1 103 ? 18.518 -14.118 -26.857 1.00 79.06 103 ALA A CA 1
ATOM 801 C C . ALA A 1 103 ? 19.732 -13.253 -27.209 1.00 79.06 103 ALA A C 1
ATOM 803 O O . ALA A 1 103 ? 19.933 -12.929 -28.388 1.00 79.06 103 ALA A O 1
ATOM 804 N N . CYS A 1 104 ? 20.480 -12.829 -26.191 1.00 87.31 104 CYS A N 1
ATOM 805 C CA . CYS A 1 104 ? 21.704 -12.085 -26.430 1.00 87.31 104 CYS A CA 1
ATOM 806 C C . CYS A 1 104 ? 22.615 -12.899 -27.361 1.00 87.31 104 CYS A C 1
ATOM 808 O O . CYS A 1 104 ? 22.566 -14.135 -27.326 1.00 87.31 104 CYS A O 1
ATOM 810 N N . PRO A 1 105 ? 23.415 -12.237 -28.214 1.00 88.31 105 PRO A N 1
ATOM 811 C CA . PRO A 1 105 ? 24.381 -12.941 -29.043 1.00 88.31 105 PRO A CA 1
ATOM 812 C C . PRO A 1 105 ? 25.291 -13.837 -28.190 1.00 88.31 105 PRO A C 1
ATOM 814 O O . PRO A 1 105 ? 25.479 -13.601 -26.996 1.00 88.31 105 PRO A O 1
ATOM 817 N N . ASN A 1 106 ? 25.861 -14.876 -28.799 1.00 85.00 106 ASN A N 1
ATOM 818 C CA . ASN A 1 106 ? 26.802 -15.752 -28.098 1.00 85.00 106 ASN A CA 1
ATOM 819 C C . ASN A 1 106 ? 27.961 -14.924 -27.520 1.00 85.00 106 ASN A C 1
ATOM 821 O O . ASN A 1 106 ? 28.428 -14.002 -28.184 1.00 85.00 106 ASN A O 1
ATOM 825 N N . GLU A 1 107 ? 28.421 -15.271 -26.314 1.00 87.81 107 GLU A N 1
ATOM 826 C CA . GLU A 1 107 ? 29.449 -14.542 -25.543 1.00 87.81 107 GLU A CA 1
ATOM 827 C C . GLU A 1 107 ? 29.011 -13.182 -24.957 1.00 87.81 107 GLU A C 1
ATOM 829 O O . GLU A 1 107 ? 29.832 -12.447 -24.409 1.00 87.81 107 GLU A O 1
ATOM 834 N N . TRP A 1 108 ? 27.716 -12.847 -25.004 1.00 91.75 108 TRP A N 1
ATOM 835 C CA . TRP A 1 108 ? 27.161 -11.667 -24.333 1.00 91.75 108 TRP A CA 1
ATOM 836 C C . TRP A 1 108 ? 26.434 -12.070 -23.051 1.00 91.75 108 TRP A C 1
ATOM 838 O O . TRP A 1 108 ? 25.696 -13.055 -23.010 1.00 91.75 108 TRP A O 1
ATOM 848 N N . SER A 1 109 ? 26.604 -11.278 -21.998 1.00 90.88 109 SER A N 1
ATOM 849 C CA . SER A 1 109 ? 25.901 -11.474 -20.729 1.00 90.88 109 SER A CA 1
ATOM 850 C C . SER A 1 109 ? 24.558 -10.752 -20.734 1.00 90.88 109 SER A C 1
ATOM 852 O O . SER A 1 109 ? 24.465 -9.622 -21.205 1.00 90.88 109 SER A O 1
ATOM 854 N N . THR A 1 110 ? 23.519 -11.371 -20.175 1.00 90.94 110 THR A N 1
ATOM 855 C CA . THR A 1 110 ? 22.202 -10.736 -20.018 1.00 90.94 110 THR A CA 1
ATOM 856 C C . THR A 1 110 ? 22.030 -10.187 -18.608 1.00 90.94 110 THR A C 1
ATOM 858 O O . THR A 1 110 ? 22.231 -10.914 -17.635 1.00 90.94 110 THR A O 1
ATOM 861 N N . PHE A 1 111 ? 21.578 -8.940 -18.495 1.00 90.62 111 PHE A N 1
ATOM 862 C CA . PHE A 1 111 ? 21.159 -8.344 -17.228 1.00 90.62 111 PHE A CA 1
ATOM 863 C C . PHE A 1 111 ? 19.979 -7.393 -17.469 1.00 90.62 111 PHE A C 1
ATOM 865 O O . PHE A 1 111 ? 20.019 -6.586 -18.389 1.00 90.62 111 PHE A O 1
ATOM 872 N N . GLU A 1 112 ? 18.896 -7.551 -16.699 1.00 88.81 112 GLU A N 1
ATOM 873 C CA . GLU A 1 112 ? 17.676 -6.714 -16.748 1.00 88.81 112 GLU A CA 1
ATOM 874 C C . GLU A 1 112 ? 17.091 -6.444 -18.154 1.00 88.81 112 GLU A C 1
ATOM 876 O O . GLU A 1 112 ? 16.495 -5.405 -18.416 1.00 88.81 112 GLU A O 1
ATOM 881 N N . GLY A 1 113 ? 17.210 -7.413 -19.068 1.00 86.12 113 GLY A N 1
ATOM 882 C CA . GLY A 1 113 ? 16.687 -7.300 -20.438 1.00 86.12 113 GLY A CA 1
ATOM 883 C C . GLY A 1 113 ? 17.644 -6.647 -21.442 1.00 86.12 113 GLY A C 1
ATOM 884 O O . GLY A 1 113 ? 17.302 -6.561 -22.619 1.00 86.12 113 GLY A O 1
ATOM 885 N N . SER A 1 114 ? 18.844 -6.265 -21.002 1.00 89.94 114 SER A N 1
ATOM 886 C CA . SER A 1 114 ? 19.941 -5.756 -21.828 1.00 89.94 114 SER A CA 1
ATOM 887 C C . SER A 1 114 ? 21.039 -6.809 -22.023 1.00 89.94 114 SER A C 1
ATOM 889 O O . SER A 1 114 ? 21.188 -7.737 -21.221 1.00 89.94 114 SER A O 1
ATOM 891 N N . CYS A 1 115 ? 21.817 -6.659 -23.097 1.00 92.50 115 CYS A N 1
ATOM 892 C CA . CYS A 1 115 ? 22.951 -7.520 -23.433 1.00 92.50 115 CYS A CA 1
ATOM 893 C C . CYS A 1 115 ? 24.266 -6.748 -23.286 1.00 92.50 115 CYS A C 1
ATOM 895 O O . CYS A 1 115 ? 24.385 -5.638 -23.799 1.00 92.50 115 CYS A O 1
ATOM 897 N N . TYR A 1 116 ? 25.260 -7.360 -22.644 1.00 93.19 116 TYR A N 1
ATOM 898 C CA . TYR A 1 116 ? 26.550 -6.749 -22.326 1.00 93.19 116 TYR A CA 1
ATOM 899 C C . TYR A 1 116 ? 27.692 -7.586 -22.894 1.00 93.19 116 TYR A C 1
ATOM 901 O O . TYR A 1 116 ? 27.786 -8.785 -22.621 1.00 93.19 116 TYR A O 1
ATOM 909 N N . TYR A 1 117 ? 28.573 -6.937 -23.649 1.00 92.88 117 TYR A N 1
ATOM 910 C CA . TYR A 1 117 ? 29.798 -7.530 -24.170 1.00 92.88 117 TYR A CA 1
ATOM 911 C C . TYR A 1 117 ? 31.007 -6.997 -23.409 1.00 92.88 117 TYR A C 1
ATOM 913 O O . TYR A 1 117 ? 31.174 -5.786 -23.262 1.00 92.88 117 TYR A O 1
ATOM 921 N N . PHE A 1 118 ? 31.853 -7.907 -22.934 1.00 92.00 118 PHE A N 1
ATOM 922 C CA . PHE A 1 118 ? 33.090 -7.574 -22.234 1.00 92.00 118 PHE A CA 1
ATOM 923 C C . PHE A 1 118 ? 34.262 -7.864 -23.169 1.00 92.00 118 PHE A C 1
ATOM 925 O O . PHE A 1 118 ? 34.697 -9.010 -23.276 1.00 92.00 118 PHE A O 1
ATOM 932 N N . SER A 1 119 ? 34.739 -6.832 -23.869 1.00 89.94 119 SER A N 1
ATOM 933 C CA . SER A 1 119 ? 35.857 -6.970 -24.808 1.00 89.94 119 SER A CA 1
ATOM 934 C C . SER A 1 119 ? 37.143 -7.388 -24.091 1.00 89.94 119 SER A C 1
ATOM 936 O O . SER A 1 119 ? 37.439 -6.912 -22.994 1.00 89.94 119 SER A O 1
ATOM 938 N N . THR A 1 120 ? 37.912 -8.272 -24.722 1.00 89.00 120 THR A N 1
ATOM 939 C CA . THR A 1 120 ? 39.244 -8.690 -24.261 1.00 89.00 120 THR A CA 1
ATOM 940 C C . THR A 1 120 ? 40.374 -7.850 -24.851 1.00 89.00 120 THR A C 1
ATOM 942 O O . THR A 1 120 ? 41.531 -8.065 -24.493 1.00 89.00 120 THR A O 1
ATOM 945 N N . ASP A 1 121 ? 40.059 -6.925 -25.759 1.00 89.75 121 ASP A N 1
ATOM 946 C CA . ASP A 1 121 ? 41.051 -6.152 -26.501 1.00 89.75 121 ASP A CA 1
ATOM 947 C C . ASP A 1 121 ? 41.451 -4.873 -25.752 1.00 89.75 121 ASP A C 1
ATOM 949 O O . ASP A 1 121 ? 40.615 -4.119 -25.249 1.00 89.75 121 ASP A O 1
ATOM 953 N N . GLU A 1 122 ? 42.754 -4.591 -25.712 1.00 90.19 122 GLU A N 1
ATOM 954 C CA . GLU A 1 122 ? 43.298 -3.366 -25.119 1.00 90.19 122 GLU A CA 1
ATOM 955 C C . GLU A 1 122 ? 43.224 -2.202 -26.117 1.00 90.19 122 GLU A C 1
ATOM 957 O O . GLU A 1 122 ? 44.167 -1.908 -26.852 1.00 90.19 122 GLU A O 1
ATOM 962 N N . LEU A 1 123 ? 42.072 -1.533 -26.147 1.00 92.00 123 LEU A N 1
ATOM 963 C CA . LEU A 1 123 ? 41.793 -0.407 -27.040 1.00 92.00 123 LEU A CA 1
ATOM 964 C C . LEU A 1 123 ? 41.836 0.933 -26.294 1.00 92.00 123 LEU A C 1
ATOM 966 O O . LEU A 1 123 ? 41.660 0.995 -25.076 1.00 92.00 123 LEU A O 1
ATOM 970 N N . ASN A 1 124 ? 42.036 2.040 -27.017 1.00 93.62 124 ASN A N 1
ATOM 971 C CA . ASN A 1 124 ? 41.726 3.363 -26.467 1.00 93.62 124 ASN A CA 1
ATOM 972 C C . ASN A 1 124 ? 40.207 3.616 -26.525 1.00 93.62 124 ASN A C 1
ATOM 974 O O . ASN A 1 124 ? 39.470 2.882 -27.177 1.00 93.62 124 ASN A O 1
ATOM 978 N N . TRP A 1 125 ? 39.733 4.667 -25.853 1.00 92.69 125 TRP A N 1
ATOM 979 C CA . TRP A 1 125 ? 38.296 4.945 -25.758 1.00 92.69 125 TRP A CA 1
ATOM 980 C C . TRP A 1 125 ? 37.606 5.105 -27.124 1.00 92.69 125 TRP A C 1
ATOM 982 O O . TRP A 1 125 ? 36.484 4.638 -27.298 1.00 92.69 125 TRP A O 1
ATOM 992 N N . TYR A 1 126 ? 38.265 5.748 -28.095 1.00 92.25 126 TYR A N 1
ATOM 993 C CA . TYR A 1 126 ? 37.682 5.983 -29.418 1.00 92.25 126 TYR A CA 1
ATOM 994 C C . TYR A 1 126 ? 37.559 4.681 -30.207 1.00 92.25 126 TYR A C 1
ATOM 996 O O . TYR A 1 126 ? 36.494 4.414 -30.758 1.00 92.25 126 TYR A O 1
ATOM 1004 N N . ASP A 1 127 ? 38.605 3.856 -30.191 1.00 95.38 127 ASP A N 1
ATOM 1005 C CA . ASP A 1 127 ? 38.610 2.558 -30.870 1.00 95.38 127 ASP A CA 1
ATOM 1006 C C . ASP A 1 127 ? 37.614 1.587 -30.215 1.00 95.38 127 ASP A C 1
ATOM 1008 O O . ASP A 1 127 ? 36.894 0.879 -30.909 1.00 95.38 127 ASP A O 1
ATOM 1012 N N . ALA A 1 128 ? 37.494 1.604 -28.882 1.00 94.44 128 ALA A N 1
ATOM 1013 C CA . ALA A 1 128 ? 36.502 0.805 -28.160 1.00 94.44 128 ALA A CA 1
ATOM 1014 C C . ALA A 1 128 ? 35.060 1.222 -28.497 1.00 94.44 128 ALA A C 1
ATOM 1016 O O . ALA A 1 128 ? 34.170 0.379 -28.619 1.00 94.44 128 ALA A O 1
ATOM 1017 N N . ASN A 1 129 ? 34.818 2.526 -28.657 1.00 93.81 129 ASN A N 1
ATOM 1018 C CA . ASN A 1 129 ? 33.516 3.035 -29.071 1.00 93.81 129 ASN A CA 1
ATOM 1019 C C . ASN A 1 129 ? 33.166 2.625 -30.507 1.00 93.81 129 ASN A C 1
ATOM 1021 O O . ASN A 1 129 ? 32.023 2.256 -30.787 1.00 93.81 129 ASN A O 1
ATOM 1025 N N . ASP A 1 130 ? 34.142 2.696 -31.409 1.00 95.31 130 ASP A N 1
ATOM 1026 C CA . ASP A 1 130 ? 33.980 2.288 -32.802 1.00 95.31 130 ASP A CA 1
ATOM 1027 C C . ASP A 1 130 ? 33.732 0.777 -32.922 1.00 95.31 130 ASP A C 1
ATOM 1029 O O . ASP A 1 130 ? 32.820 0.359 -33.632 1.00 95.31 130 ASP A O 1
ATOM 1033 N N . ASP A 1 131 ? 34.450 -0.045 -32.153 1.00 94.62 131 ASP A N 1
ATOM 1034 C CA . ASP A 1 131 ? 34.230 -1.494 -32.079 1.00 94.62 131 ASP A CA 1
ATOM 1035 C C . ASP A 1 131 ? 32.815 -1.839 -31.583 1.00 94.62 131 ASP A C 1
ATOM 1037 O O . ASP A 1 131 ? 32.084 -2.595 -32.226 1.00 94.62 131 ASP A O 1
ATOM 1041 N N . CYS A 1 132 ? 32.360 -1.199 -30.499 1.00 93.50 132 CYS A N 1
ATOM 1042 C CA . CYS A 1 132 ? 30.988 -1.359 -30.011 1.00 93.50 132 CYS A CA 1
ATOM 1043 C C . CYS A 1 132 ? 29.955 -0.985 -31.087 1.00 93.50 132 CYS A C 1
ATOM 1045 O O . CYS A 1 132 ? 28.977 -1.708 -31.284 1.00 93.50 132 CYS A O 1
ATOM 1047 N N . THR A 1 133 ? 30.195 0.108 -31.818 1.00 93.75 133 THR A N 1
ATOM 1048 C CA . THR A 1 133 ? 29.310 0.576 -32.896 1.00 93.75 133 THR A CA 1
ATOM 1049 C C . THR A 1 133 ? 29.273 -0.414 -34.064 1.00 93.75 133 THR A C 1
ATOM 1051 O O . THR A 1 133 ? 28.194 -0.716 -34.579 1.00 93.75 133 THR A O 1
ATOM 1054 N N . HIS A 1 134 ? 30.419 -0.983 -34.450 1.00 94.25 134 HIS A N 1
ATOM 1055 C CA . HIS A 1 134 ? 30.513 -2.023 -35.480 1.00 94.25 134 HIS A CA 1
ATOM 1056 C C . HIS A 1 134 ? 29.747 -3.298 -35.111 1.00 94.25 134 HIS A C 1
ATOM 1058 O O . HIS A 1 134 ? 29.174 -3.949 -35.986 1.00 94.25 134 HIS A O 1
ATOM 1064 N N . GLN A 1 135 ? 29.681 -3.625 -33.821 1.00 90.44 135 GLN A N 1
ATOM 1065 C CA . GLN A 1 135 ? 28.894 -4.743 -33.297 1.00 90.44 135 GLN A CA 1
ATOM 1066 C C . GLN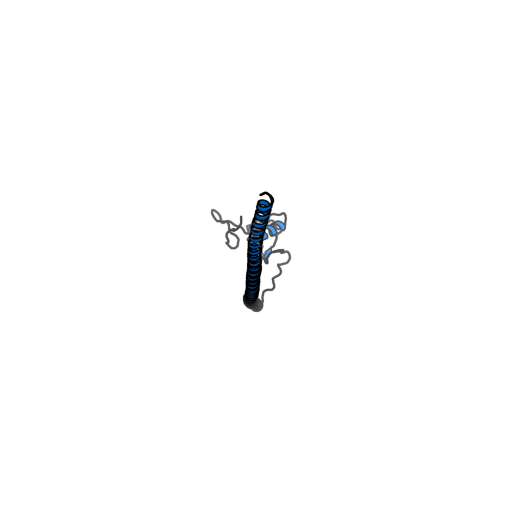 A 1 135 ? 27.397 -4.413 -33.130 1.00 90.44 135 GLN A C 1
ATOM 1068 O O . GLN A 1 135 ? 26.623 -5.251 -32.666 1.00 90.44 135 GLN A O 1
ATOM 1073 N N . GLY A 1 136 ? 26.960 -3.211 -33.525 1.00 91.50 136 GLY A N 1
ATOM 1074 C CA . GLY A 1 136 ? 25.572 -2.763 -33.394 1.00 91.50 136 GLY A CA 1
ATOM 1075 C C . GLY A 1 136 ? 25.173 -2.407 -31.959 1.00 91.50 136 GLY A C 1
ATOM 1076 O O . GLY A 1 136 ? 23.989 -2.457 -31.627 1.00 91.50 136 GLY A O 1
ATOM 1077 N N . ALA A 1 137 ? 26.148 -2.066 -31.117 1.00 93.00 137 ALA A N 1
ATOM 1078 C CA . ALA A 1 137 ? 25.977 -1.673 -29.727 1.00 93.00 137 ALA A CA 1
ATOM 1079 C C . ALA A 1 137 ? 26.632 -0.307 -29.453 1.00 93.00 137 ALA A C 1
ATOM 1081 O O . ALA A 1 137 ? 27.037 0.415 -30.361 1.00 93.00 137 ALA A O 1
ATOM 1082 N N . HIS A 1 138 ? 26.713 0.067 -28.181 1.00 94.75 138 HIS A N 1
ATOM 1083 C CA . HIS A 1 138 ? 27.399 1.268 -27.716 1.00 94.75 138 HIS A CA 1
ATOM 1084 C C . HIS A 1 138 ? 28.184 0.948 -26.445 1.00 94.75 138 HIS A C 1
ATOM 1086 O O . HIS A 1 138 ? 27.844 0.005 -25.722 1.00 94.75 138 HIS A O 1
ATOM 1092 N N . LEU A 1 139 ? 29.182 1.770 -26.118 1.00 94.94 139 LEU A N 1
ATOM 1093 C CA . LEU A 1 139 ? 29.804 1.705 -24.797 1.00 94.94 139 LEU A CA 1
ATOM 1094 C C . LEU A 1 139 ? 28.743 1.869 -23.700 1.00 94.94 139 LEU A C 1
ATOM 1096 O O . LEU A 1 139 ? 27.803 2.653 -23.842 1.00 94.94 139 LEU A O 1
ATOM 1100 N N . VAL A 1 140 ? 28.897 1.114 -22.611 1.00 93.75 140 VAL A N 1
ATOM 1101 C CA . VAL A 1 140 ? 27.856 0.975 -21.585 1.00 93.75 140 VAL A CA 1
ATOM 1102 C C . VAL A 1 140 ? 27.456 2.319 -20.971 1.00 93.75 140 VAL A C 1
ATOM 1104 O O . VAL A 1 140 ? 28.305 3.157 -20.651 1.00 93.75 140 VAL A O 1
ATOM 1107 N N . ILE A 1 141 ? 26.148 2.498 -20.805 1.00 92.69 141 ILE A N 1
ATOM 1108 C CA . ILE A 1 141 ? 25.520 3.603 -20.085 1.00 92.69 141 ILE A CA 1
ATOM 1109 C C . ILE A 1 141 ? 25.034 3.026 -18.766 1.00 92.69 141 ILE A C 1
ATOM 1111 O O . ILE A 1 141 ? 24.269 2.071 -18.780 1.00 92.69 141 ILE A O 1
ATOM 1115 N N . ILE A 1 142 ? 25.481 3.581 -17.643 1.00 90.94 142 ILE A N 1
ATOM 1116 C CA . ILE A 1 142 ? 25.128 3.047 -16.326 1.00 90.94 142 ILE A CA 1
ATOM 1117 C C . ILE A 1 142 ? 23.999 3.889 -15.747 1.00 90.94 142 ILE A C 1
ATOM 1119 O O . ILE A 1 142 ? 24.162 5.083 -15.491 1.00 90.94 142 ILE A O 1
ATOM 1123 N N . SER A 1 143 ? 22.853 3.249 -15.551 1.00 88.38 143 SER A N 1
ATOM 1124 C CA . SER A 1 143 ? 21.595 3.894 -15.169 1.00 88.38 143 SER A CA 1
ATOM 1125 C C . SER A 1 143 ? 21.115 3.517 -13.766 1.00 88.38 143 SER A C 1
ATOM 1127 O O . SER A 1 143 ? 20.260 4.203 -13.200 1.00 88.38 143 SER A O 1
ATOM 1129 N N . SER A 1 144 ? 21.667 2.450 -13.175 1.00 89.81 144 SER A N 1
ATOM 1130 C CA . SER A 1 144 ? 21.264 1.962 -11.856 1.00 89.81 144 SER A CA 1
ATOM 1131 C C . SER A 1 144 ? 22.431 1.405 -11.031 1.00 89.81 144 SER A C 1
ATOM 1133 O O . SER A 1 144 ? 23.448 0.946 -11.553 1.00 89.81 144 SER A O 1
ATOM 1135 N N . GLN A 1 145 ? 22.270 1.395 -9.703 1.00 90.12 145 GLN A N 1
ATOM 1136 C CA . GLN A 1 145 ? 23.242 0.766 -8.799 1.00 90.12 145 GLN A CA 1
ATOM 1137 C C . GLN A 1 145 ? 23.316 -0.756 -9.003 1.00 90.12 145 GLN A C 1
ATOM 1139 O O . GLN A 1 145 ? 24.371 -1.357 -8.801 1.00 90.12 145 GLN A O 1
ATOM 1144 N N . ALA A 1 146 ? 22.204 -1.387 -9.386 1.00 91.31 146 ALA A N 1
ATOM 1145 C CA . ALA A 1 146 ? 22.163 -2.819 -9.660 1.00 91.31 146 ALA A CA 1
ATOM 1146 C C . ALA A 1 146 ? 23.003 -3.159 -10.900 1.00 91.31 146 ALA A C 1
ATOM 1148 O O . ALA A 1 146 ? 23.813 -4.082 -10.851 1.00 91.31 146 ALA A O 1
ATOM 1149 N N . GLU A 1 147 ? 22.890 -2.345 -11.952 1.00 92.19 147 GLU A N 1
ATOM 1150 C CA . GLU A 1 147 ? 23.713 -2.434 -13.157 1.00 92.19 147 GLU A CA 1
ATOM 1151 C C . GLU A 1 147 ? 25.200 -2.225 -12.840 1.00 92.19 147 GLU A C 1
ATOM 1153 O O . GLU A 1 147 ? 26.032 -3.042 -13.229 1.00 92.19 147 GLU A O 1
ATOM 1158 N N . GLN A 1 148 ? 25.547 -1.212 -12.037 1.00 90.69 148 GLN A N 1
ATOM 1159 C CA . GLN A 1 148 ? 26.929 -1.008 -11.582 1.00 90.69 148 GLN A CA 1
ATOM 1160 C C . GLN A 1 148 ? 27.482 -2.231 -10.829 1.00 90.69 148 GLN A C 1
ATOM 1162 O O . GLN A 1 148 ? 28.625 -2.632 -11.047 1.00 90.69 148 GLN A O 1
ATOM 1167 N N . ASN A 1 149 ? 26.685 -2.840 -9.946 1.00 91.44 149 ASN A N 1
ATOM 1168 C CA . ASN A 1 149 ? 27.096 -4.029 -9.194 1.00 91.44 149 ASN A CA 1
ATOM 1169 C C . ASN A 1 149 ? 27.297 -5.243 -10.108 1.00 91.44 149 ASN A C 1
ATOM 1171 O O . ASN A 1 149 ? 28.250 -5.998 -9.919 1.00 91.44 149 ASN A O 1
ATOM 1175 N N . PHE A 1 150 ? 26.425 -5.414 -11.104 1.00 91.25 150 PHE A N 1
ATOM 1176 C CA . PHE A 1 150 ? 26.565 -6.446 -12.124 1.00 91.25 150 PHE A CA 1
ATOM 1177 C C . PHE A 1 150 ? 27.876 -6.277 -12.906 1.00 91.25 150 PHE A C 1
ATOM 1179 O O . PHE A 1 150 ? 28.663 -7.222 -12.976 1.00 91.25 150 PHE A O 1
ATOM 1186 N N . LEU A 1 151 ? 28.168 -5.067 -13.396 1.00 90.69 151 LEU A N 1
ATOM 1187 C CA . LEU A 1 151 ? 29.408 -4.771 -14.124 1.00 90.69 151 LEU A CA 1
ATOM 1188 C C . LEU A 1 151 ? 30.655 -5.018 -13.262 1.00 90.69 151 LEU A C 1
ATOM 1190 O O . LEU A 1 151 ? 31.615 -5.626 -13.732 1.00 90.69 151 LEU A O 1
ATOM 1194 N N . ASN A 1 152 ? 30.616 -4.635 -11.982 1.00 88.75 152 ASN A N 1
ATOM 1195 C CA . ASN A 1 152 ? 31.712 -4.877 -11.038 1.00 88.75 152 ASN A CA 1
ATOM 1196 C C . ASN A 1 152 ? 31.944 -6.370 -10.750 1.00 88.75 152 ASN A C 1
ATOM 1198 O O . ASN A 1 152 ? 33.049 -6.757 -10.385 1.00 88.75 152 ASN A O 1
ATOM 1202 N N . SER A 1 153 ? 30.915 -7.212 -10.887 1.00 84.69 153 SER A N 1
ATOM 1203 C CA . SER A 1 153 ? 31.028 -8.659 -10.659 1.00 84.69 153 SER A CA 1
ATOM 1204 C C . SER A 1 153 ? 31.617 -9.426 -11.846 1.00 84.69 153 SER A C 1
ATOM 1206 O O . SER A 1 153 ? 31.977 -10.594 -11.703 1.00 84.69 153 SER A O 1
ATOM 1208 N N . ALA A 1 154 ? 31.701 -8.791 -13.021 1.00 75.75 154 ALA A N 1
ATOM 1209 C CA . ALA A 1 154 ? 31.999 -9.484 -14.264 1.00 75.75 154 ALA A CA 1
ATOM 1210 C C . ALA A 1 154 ? 33.471 -9.909 -14.380 1.00 75.75 154 ALA A C 1
ATOM 1212 O O . ALA A 1 154 ? 33.718 -11.049 -14.779 1.00 75.75 154 ALA A O 1
ATOM 1213 N N . LYS A 1 155 ? 34.438 -9.035 -14.041 1.00 70.56 155 LYS A N 1
ATOM 1214 C CA . LYS A 1 155 ? 35.893 -9.314 -14.059 1.00 70.56 155 LYS A CA 1
ATOM 1215 C C . LYS A 1 155 ? 36.699 -8.308 -13.217 1.00 70.56 155 LYS A C 1
ATOM 1217 O O . LYS A 1 155 ? 36.306 -7.154 -13.102 1.00 70.56 155 LYS A O 1
ATOM 1222 N N . ASP A 1 156 ? 37.894 -8.713 -12.775 1.00 71.69 156 ASP A N 1
ATOM 1223 C CA . ASP A 1 156 ? 38.883 -7.873 -12.064 1.00 71.69 156 ASP A CA 1
ATOM 1224 C C . ASP A 1 156 ? 39.750 -6.993 -12.999 1.00 71.69 156 ASP A C 1
ATOM 1226 O O . ASP A 1 156 ? 40.942 -6.791 -12.763 1.00 71.69 156 ASP A O 1
ATOM 1230 N N . VAL A 1 157 ? 39.186 -6.490 -14.099 1.00 78.94 157 VAL A N 1
ATOM 1231 C CA . VAL A 1 157 ? 39.885 -5.621 -15.065 1.00 78.94 157 VAL A CA 1
ATOM 1232 C C . VAL A 1 157 ? 39.071 -4.363 -15.357 1.00 78.94 157 VAL A C 1
ATOM 1234 O O . VAL A 1 157 ? 37.854 -4.339 -15.184 1.00 78.94 157 VAL A O 1
ATOM 1237 N N . TYR A 1 158 ? 39.758 -3.298 -15.774 1.00 85.00 158 TYR A N 1
ATOM 1238 C CA . TYR A 1 158 ? 39.139 -2.011 -16.089 1.00 85.00 158 TYR A CA 1
ATOM 1239 C C . TYR A 1 158 ? 38.607 -1.989 -17.524 1.00 85.00 158 TYR A C 1
ATOM 1241 O O . TYR A 1 158 ? 39.310 -2.391 -18.448 1.00 85.00 158 TYR A O 1
ATOM 1249 N N . TYR A 1 159 ? 37.400 -1.452 -17.710 1.00 89.88 159 TYR A N 1
ATOM 1250 C CA . TYR A 1 159 ? 36.747 -1.320 -19.014 1.00 89.88 159 TYR A CA 1
ATOM 1251 C C . TYR A 1 159 ? 36.437 0.138 -19.343 1.00 89.88 159 TYR A C 1
ATOM 1253 O O . TYR A 1 159 ? 36.149 0.944 -18.453 1.00 89.88 159 TYR A O 1
ATOM 1261 N N . TRP A 1 160 ? 36.437 0.468 -20.635 1.00 92.94 160 TRP A N 1
ATOM 1262 C CA . TRP A 1 160 ? 35.892 1.738 -21.103 1.00 92.94 160 TRP A CA 1
ATOM 1263 C C . TRP A 1 160 ? 34.368 1.752 -20.975 1.00 92.94 160 TRP A C 1
ATOM 1265 O O . TRP A 1 160 ? 33.689 0.786 -21.312 1.00 92.94 160 TRP A O 1
ATOM 1275 N N . ILE A 1 161 ? 33.835 2.883 -20.515 1.00 92.88 161 ILE A N 1
ATOM 1276 C CA . ILE A 1 161 ? 32.396 3.140 -20.408 1.00 92.88 161 ILE A CA 1
ATOM 1277 C C . ILE A 1 161 ? 31.993 4.291 -21.329 1.00 92.88 161 ILE A C 1
ATOM 1279 O O . ILE A 1 161 ? 32.829 5.087 -21.764 1.00 92.88 161 ILE A O 1
ATOM 1283 N N . GLY A 1 162 ? 30.694 4.416 -21.594 1.00 92.50 162 GLY A N 1
ATOM 1284 C CA . GLY A 1 162 ? 30.141 5.389 -22.534 1.00 92.50 162 GLY A CA 1
ATOM 1285 C C . GLY A 1 162 ? 30.140 6.836 -22.047 1.00 92.50 162 GLY A C 1
ATOM 1286 O O . GLY A 1 162 ? 29.561 7.694 -22.712 1.00 92.50 162 GLY A O 1
ATOM 1287 N N . LEU A 1 163 ? 30.757 7.129 -20.902 1.00 90.75 163 LEU A N 1
ATOM 1288 C CA . LEU A 1 163 ? 30.791 8.465 -20.327 1.00 90.75 163 LEU A CA 1
ATOM 1289 C C . LEU A 1 163 ? 31.853 9.319 -21.023 1.00 90.75 163 LEU A C 1
ATOM 1291 O O . LEU A 1 163 ? 33.046 9.029 -20.951 1.00 90.75 163 LEU A O 1
ATOM 1295 N N . THR A 1 164 ? 31.433 10.409 -21.659 1.00 88.88 164 THR A N 1
ATOM 1296 C CA . THR A 1 164 ? 32.336 11.324 -22.363 1.00 88.88 164 THR A CA 1
ATOM 1297 C C . THR A 1 164 ? 32.116 12.776 -21.956 1.00 88.88 164 THR A C 1
ATOM 1299 O O . THR A 1 164 ? 31.052 13.163 -21.470 1.00 88.88 164 THR A O 1
ATOM 1302 N N . ARG A 1 165 ? 33.141 13.609 -22.154 1.00 85.44 165 ARG A N 1
ATOM 1303 C CA . ARG A 1 165 ? 33.094 15.053 -21.904 1.00 85.44 165 ARG A CA 1
ATOM 1304 C C . ARG A 1 165 ? 33.682 15.801 -23.090 1.00 85.44 165 ARG A C 1
ATOM 1306 O O . ARG A 1 165 ? 34.863 15.657 -23.395 1.00 85.44 165 ARG A O 1
ATOM 1313 N N . LYS A 1 166 ? 32.885 16.668 -23.718 1.00 77.69 166 LYS A N 1
ATOM 1314 C CA . LYS A 1 166 ? 33.373 17.534 -24.802 1.00 77.69 166 LYS A CA 1
ATOM 1315 C C . LYS A 1 166 ? 34.349 18.584 -24.245 1.00 77.69 166 LYS A C 1
ATOM 1317 O O . LYS A 1 166 ? 34.035 19.295 -23.292 1.00 77.69 166 LYS A O 1
ATOM 1322 N N . TYR A 1 167 ? 35.542 18.684 -24.825 1.00 71.12 167 TYR A N 1
ATOM 1323 C CA . TYR A 1 167 ? 36.552 19.694 -24.477 1.00 71.12 167 TYR A CA 1
ATOM 1324 C C . TYR A 1 167 ? 36.178 21.076 -25.062 1.00 71.12 167 TYR A C 1
ATOM 1326 O O . TYR A 1 167 ? 35.581 21.099 -26.141 1.00 71.12 167 TYR A O 1
ATOM 1334 N N . PRO A 1 168 ? 36.514 22.232 -24.437 1.00 60.81 168 PRO A N 1
ATOM 1335 C CA . PRO A 1 168 ? 37.243 22.437 -23.171 1.00 60.81 168 PRO A CA 1
ATOM 1336 C C . PRO A 1 168 ? 36.376 22.589 -21.908 1.00 60.81 168 PRO A C 1
ATOM 1338 O O . PRO A 1 168 ? 36.914 22.525 -20.806 1.00 60.81 168 PRO A O 1
ATOM 1341 N N . MET A 1 169 ? 35.061 22.798 -22.037 1.00 69.75 169 MET A N 1
ATOM 1342 C CA . MET A 1 169 ? 34.154 23.107 -20.913 1.00 69.75 169 MET A CA 1
ATOM 1343 C C . MET A 1 169 ? 32.789 22.400 -21.020 1.00 69.75 169 MET A C 1
ATOM 1345 O O . MET A 1 169 ? 31.758 22.956 -20.653 1.00 69.75 169 MET A O 1
ATOM 1349 N N . GLY A 1 170 ? 32.748 21.185 -21.570 1.00 76.38 170 GLY A N 1
ATOM 1350 C CA . GLY A 1 170 ? 31.521 20.389 -21.638 1.00 76.38 170 GLY A CA 1
ATOM 1351 C C . GLY A 1 170 ? 31.161 19.728 -20.307 1.00 76.38 170 GLY A C 1
ATOM 1352 O O . GLY A 1 170 ? 32.025 19.461 -19.470 1.00 76.38 170 GLY A O 1
ATOM 1353 N N . THR A 1 171 ? 29.878 19.421 -20.127 1.00 84.31 171 THR A N 1
ATOM 1354 C CA . THR A 1 171 ? 29.398 18.514 -19.078 1.00 84.31 171 THR A CA 1
ATOM 1355 C C . THR A 1 171 ? 29.637 17.059 -19.483 1.00 84.31 171 THR A C 1
ATOM 1357 O O . THR A 1 171 ? 29.747 16.749 -20.673 1.00 84.31 171 THR A O 1
ATOM 1360 N N . TYR A 1 172 ? 29.750 16.168 -18.494 1.00 86.38 172 TYR A N 1
ATOM 1361 C CA . TYR A 1 172 ? 29.753 14.731 -18.759 1.00 86.38 172 TYR A CA 1
ATOM 1362 C C . TYR A 1 172 ? 28.395 14.307 -19.307 1.00 86.38 172 TYR A C 1
ATOM 1364 O O . TYR A 1 172 ? 27.359 14.772 -18.825 1.00 86.38 172 TYR A O 1
ATOM 1372 N N . LYS A 1 173 ? 28.421 13.437 -20.310 1.00 88.38 173 LYS A N 1
ATOM 1373 C CA . LYS A 1 173 ? 27.241 12.858 -20.935 1.00 88.38 173 LYS A CA 1
ATOM 1374 C C . LYS A 1 173 ? 27.492 11.411 -21.317 1.00 88.38 173 LYS A C 1
ATOM 1376 O O . LYS A 1 173 ? 28.620 11.040 -21.647 1.00 88.38 173 LYS A O 1
ATOM 1381 N N . TRP A 1 174 ? 26.427 10.631 -21.297 1.00 90.62 174 TRP A N 1
ATOM 1382 C CA . TRP A 1 174 ? 26.397 9.280 -21.836 1.00 90.62 174 TRP A CA 1
ATOM 1383 C C . TRP A 1 174 ? 26.225 9.287 -23.363 1.00 90.62 174 TRP A C 1
ATOM 1385 O O . TRP A 1 174 ? 25.988 10.337 -23.966 1.00 90.62 174 TRP A O 1
ATOM 1395 N N . GLN A 1 175 ? 26.358 8.117 -23.997 1.00 85.12 175 GLN A N 1
ATOM 1396 C CA . GLN A 1 175 ? 26.236 7.970 -25.458 1.00 85.12 175 GLN A CA 1
ATOM 1397 C C . GLN A 1 175 ? 24.843 8.345 -25.993 1.00 85.12 175 GLN A C 1
ATOM 1399 O O . GLN A 1 175 ? 24.714 8.705 -27.159 1.00 85.12 175 GLN A O 1
ATOM 1404 N N . ASP A 1 176 ? 23.817 8.318 -25.142 1.00 86.56 176 ASP A N 1
ATOM 1405 C CA . ASP A 1 176 ? 22.435 8.712 -25.442 1.00 86.56 176 ASP A CA 1
ATOM 1406 C C . ASP A 1 176 ? 22.142 10.197 -25.143 1.00 86.56 176 ASP A C 1
ATOM 1408 O O . ASP A 1 176 ? 20.984 10.607 -25.072 1.00 86.56 176 ASP A O 1
ATOM 1412 N N . ASP A 1 177 ? 23.185 11.009 -24.937 1.00 85.06 177 ASP A N 1
ATOM 1413 C CA . ASP A 1 177 ? 23.112 12.423 -24.555 1.00 85.06 177 ASP A CA 1
ATOM 1414 C C . ASP A 1 177 ? 22.530 12.710 -23.155 1.00 85.06 177 ASP A C 1
ATOM 1416 O O . ASP A 1 177 ? 22.424 13.889 -22.774 1.00 85.06 177 ASP A O 1
ATOM 1420 N N . SER A 1 178 ? 22.212 11.674 -22.369 1.00 85.81 178 SER A N 1
ATOM 1421 C CA . SER A 1 178 ? 21.696 11.818 -21.008 1.00 85.81 178 SER A CA 1
ATOM 1422 C C . SER A 1 178 ? 22.772 12.300 -20.029 1.00 85.81 178 SER A C 1
ATOM 1424 O O . SER A 1 178 ? 23.981 12.098 -20.205 1.00 85.81 178 SER A O 1
ATOM 1426 N N . ALA A 1 179 ? 22.321 13.003 -18.987 1.00 84.62 179 ALA A N 1
ATOM 1427 C CA . ALA A 1 179 ? 23.186 13.441 -17.901 1.00 84.62 179 ALA A CA 1
ATOM 1428 C C . ALA A 1 179 ? 23.421 12.285 -16.910 1.00 84.62 179 ALA A C 1
ATOM 1430 O O . ALA A 1 179 ? 22.496 11.511 -16.661 1.00 84.62 179 ALA A O 1
ATOM 1431 N N . PRO A 1 180 ? 24.607 12.190 -16.285 1.00 82.62 180 PRO A N 1
ATOM 1432 C CA . PRO A 1 180 ? 24.839 11.233 -15.215 1.00 82.62 180 PRO A CA 1
ATOM 1433 C C . PRO A 1 180 ? 23.925 11.564 -14.033 1.00 82.62 180 PRO A C 1
ATOM 1435 O O . PRO A 1 180 ? 23.974 12.665 -13.486 1.00 82.62 180 PRO A O 1
ATOM 1438 N N . THR A 1 181 ? 23.071 10.617 -13.662 1.00 75.69 181 THR A N 1
ATOM 1439 C CA . THR A 1 181 ? 22.103 10.748 -12.561 1.00 75.69 181 THR A CA 1
ATOM 1440 C C . THR A 1 181 ? 22.617 10.165 -11.246 1.00 75.69 181 THR A C 1
ATOM 1442 O O . THR A 1 181 ? 22.051 10.442 -10.191 1.00 75.69 181 THR A O 1
ATOM 1445 N N . TYR A 1 182 ? 23.703 9.396 -11.304 1.00 61.88 182 TYR A N 1
ATOM 1446 C CA . TYR A 1 182 ? 24.389 8.792 -10.171 1.00 61.88 182 TYR A CA 1
ATOM 1447 C C . TYR A 1 182 ? 25.898 9.026 -10.323 1.00 61.88 182 TYR A C 1
ATOM 1449 O O . TYR A 1 182 ? 26.427 8.900 -11.430 1.00 61.88 182 TYR A O 1
ATOM 1457 N N . THR A 1 183 ? 26.573 9.419 -9.241 1.00 54.72 183 THR A N 1
ATOM 1458 C CA . THR A 1 183 ? 28.025 9.675 -9.188 1.00 54.72 183 THR A CA 1
ATOM 1459 C C . THR A 1 183 ? 28.617 9.095 -7.925 1.00 54.72 183 THR A C 1
ATOM 1461 O O . THR A 1 183 ? 27.997 9.348 -6.865 1.00 54.72 183 THR A O 1
#

Organism: NCBI:txid1230840

Sequence (183 aa):
MVSVTLLLMVITLSVVLHKVFQVTQGLQEEVVQLGDKVIQGLGDAKHDRDFIRGEMFRQMERVQEGKVVQGLADARHHQDLIRGEMFRLMEAVQAGNGSTCKACPNEWSTFEGSCYYFSTDELNWYDANDDCTHQGAHLVIISSQAEQNFLNSAKDVYYWIGLTRKYPMGTYKWQDDSAPTYT

Secondary structure (DSSP, 8-state):
-HHHHHHHHHHHHHHHHHHHHHHHHHHHHHHHHHHHHHHHHHHHHHHHHHHHHHHHHHHHHHHHHHHHHHHHHHHHHHHHHHHHHHHHHHHHHHHSS-----PPPTTPEEETTEEE----S---HHHHHHHHHHTT--S-----HHHHHHHHHH-SS----S-EE-TTTPPEE-TTSPPP---

Foldseek 3Di:
DVVVVVVVVVVVVVVVVVVVVVVVVVVVVVVVVVVVVVVVVVVVVVVVVVVVVVVVVVVVVVVVVVVVVVVVVVVVVVVVVVVVVVVVVVVVCVVPPDPPLPPAPPQWDDDPSDTHHDDPDDDDLVVVQVVQVVVVHGFADDDDPVSVVVVVPPDPDDDHGQWDADPDDGAIAGPVRDHDPDD

pLDDT: mean 88.93, std 9.8, range [52.28, 97.94]

InterPro domains:
  IPR001304 C-type lectin-like [PF00059] (123-181)
  IPR001304 C-type lectin-like [PS50041] (111-183)
  IPR001304 C-type lectin-like [SM00034] (104-182)
  IPR016186 C-type lectin-like/link domain superfamily [G3DSA:3.10.100.10] (55-183)
  IPR016187 C-type lectin fold [SSF56436] (89-183)
  IPR051379 C-type Lectin Receptor Immune Modulators [PTHR46746] (3-179)